Protein AF-A0A8X7CV05-F1 (afdb_monomer_lite)

pLDDT: mean 72.3, std 18.76, range [24.33, 94.12]

Secondary structure (DSSP, 8-state):
--EEEEEEEEP--------------------S-HHHHHHHHHHHTTEEEEEEEES-HHHHHHHHHHHHHHS-TTT-EEEE-HHHHHHHHHHHSS-TTGGG-GGGGGT-HHHHHHHHHHHHHHHHHTSTT--HHHHHHHHHHHHT-GGGGGGHHHHHHHHHHH--HHHHHHHHH-TTTTTTT--HHHHHHHHHHHHHH-HHHHHHHHHTT-

Structure (mmCIF, N/CA/C/O backbone):
data_AF-A0A8X7CV05-F1
#
_entry.id   AF-A0A8X7CV05-F1
#
loop_
_atom_site.group_PDB
_atom_site.id
_atom_site.type_symbol
_atom_site.label_atom_id
_atom_site.label_alt_id
_atom_site.label_comp_id
_atom_site.label_asym_id
_atom_site.label_entity_id
_atom_site.label_seq_id
_atom_site.pdbx_PDB_ins_code
_atom_site.Cartn_x
_atom_site.Cartn_y
_atom_site.Cartn_z
_atom_site.occupancy
_atom_site.B_iso_or_equiv
_atom_site.auth_seq_id
_atom_site.auth_comp_id
_atom_site.auth_asym_id
_atom_site.auth_atom_id
_atom_site.pdbx_PDB_model_num
ATOM 1 N N . MET A 1 1 ? -18.941 5.570 -9.627 1.00 37.22 1 MET A N 1
ATOM 2 C CA . MET A 1 1 ? -17.899 5.397 -8.582 1.00 37.22 1 MET A CA 1
ATOM 3 C C . MET A 1 1 ? -18.147 4.066 -7.894 1.00 37.22 1 MET A C 1
ATOM 5 O O . MET A 1 1 ? -19.229 3.912 -7.332 1.00 37.22 1 MET A O 1
ATOM 9 N N . LYS A 1 2 ? -17.224 3.101 -7.993 1.00 35.09 2 LYS A N 1
ATOM 10 C CA . LYS A 1 2 ? -17.368 1.800 -7.325 1.00 35.09 2 LYS A CA 1
ATOM 11 C C . LYS A 1 2 ? -16.703 1.880 -5.953 1.00 35.09 2 LYS A C 1
ATOM 13 O O . LYS A 1 2 ? -15.520 2.172 -5.842 1.00 35.09 2 LYS A O 1
ATOM 18 N N . VAL A 1 3 ? -17.506 1.704 -4.911 1.00 40.78 3 VAL A N 1
ATOM 19 C CA . VAL A 1 3 ? -17.058 1.699 -3.516 1.00 40.78 3 VAL A CA 1
ATOM 20 C C . VAL A 1 3 ? -17.156 0.257 -3.054 1.00 40.78 3 VAL A C 1
ATOM 22 O O . VAL A 1 3 ? -18.263 -0.274 -2.972 1.00 40.78 3 VAL A O 1
ATOM 25 N N . HIS A 1 4 ? -16.019 -0.381 -2.791 1.00 50.81 4 HIS A N 1
ATOM 26 C CA . HIS A 1 4 ? -15.994 -1.730 -2.244 1.00 50.81 4 HIS A CA 1
ATOM 27 C C . HIS A 1 4 ? -15.815 -1.660 -0.727 1.00 50.81 4 HIS A C 1
ATOM 29 O O . HIS A 1 4 ? -14.869 -1.058 -0.214 1.00 50.81 4 HIS A O 1
ATOM 35 N N . VAL A 1 5 ? -16.751 -2.274 -0.002 1.00 52.25 5 VAL A N 1
ATOM 36 C CA . VAL A 1 5 ? -16.622 -2.491 1.441 1.00 52.25 5 VAL A CA 1
ATOM 37 C C . VAL A 1 5 ? -15.768 -3.730 1.642 1.00 52.25 5 VAL A C 1
ATOM 39 O O . VAL A 1 5 ? -16.187 -4.830 1.289 1.00 52.25 5 VAL A O 1
ATOM 42 N N . SER A 1 6 ? -14.570 -3.548 2.195 1.00 52.56 6 SER A N 1
ATOM 43 C CA . SER A 1 6 ? -13.617 -4.645 2.377 1.00 52.56 6 SER A CA 1
ATOM 44 C C . SER A 1 6 ? -13.725 -5.332 3.737 1.00 52.56 6 SER A C 1
ATOM 46 O O . SER A 1 6 ? -13.354 -6.498 3.844 1.00 52.56 6 SER A O 1
ATOM 48 N N . HIS A 1 7 ? -14.257 -4.664 4.769 1.00 52.16 7 HIS A N 1
ATOM 49 C CA . HIS A 1 7 ? -14.493 -5.255 6.092 1.00 52.16 7 HIS A CA 1
ATOM 50 C C . HIS A 1 7 ? -15.721 -4.649 6.789 1.00 52.16 7 HIS A C 1
ATOM 52 O O . HIS A 1 7 ? -15.812 -3.428 6.963 1.00 52.16 7 HIS A O 1
ATOM 58 N N . CYS A 1 8 ? -16.628 -5.518 7.257 1.00 49.47 8 CYS A N 1
ATOM 59 C CA . CYS A 1 8 ? -17.751 -5.151 8.121 1.00 49.47 8 CYS A CA 1
ATOM 60 C C . CYS A 1 8 ? -17.733 -5.966 9.421 1.00 49.47 8 CYS A C 1
ATOM 62 O O . CYS A 1 8 ? -17.558 -7.185 9.393 1.00 49.47 8 CYS A O 1
ATOM 64 N N . ALA A 1 9 ? -17.927 -5.303 10.562 1.00 54.78 9 ALA A N 1
ATOM 65 C CA . ALA A 1 9 ? -18.076 -5.960 11.862 1.00 54.78 9 ALA A CA 1
ATOM 66 C C . ALA A 1 9 ? -19.564 -6.056 12.229 1.00 54.78 9 ALA A C 1
ATOM 68 O O . ALA A 1 9 ? -20.277 -5.060 12.132 1.00 54.78 9 ALA A O 1
ATOM 69 N N . LYS A 1 10 ? -20.045 -7.231 12.661 1.00 53.69 10 LYS A N 1
ATOM 70 C CA . LYS A 1 10 ? -21.427 -7.380 13.156 1.00 53.69 10 LYS A CA 1
ATOM 71 C C . LYS A 1 10 ? -21.624 -6.556 14.429 1.00 53.69 10 LYS A C 1
ATOM 73 O O . LYS A 1 10 ? -20.758 -6.578 15.307 1.00 53.69 10 LYS A O 1
ATOM 78 N N . LYS A 1 11 ? -22.755 -5.857 14.548 1.00 47.88 11 LYS A N 1
ATOM 79 C CA . LYS A 1 11 ? -23.112 -5.148 15.784 1.00 47.88 11 LYS A CA 1
ATOM 80 C C . LYS A 1 11 ? -23.412 -6.164 16.892 1.00 47.88 11 LYS A C 1
ATOM 82 O O . LYS A 1 11 ? -24.062 -7.181 16.668 1.00 47.88 11 LYS A O 1
ATOM 87 N N . SER A 1 12 ? -22.898 -5.922 18.097 1.00 39.34 12 SER A N 1
ATOM 88 C CA . SER A 1 12 ? -23.117 -6.795 19.251 1.00 39.34 12 SER A CA 1
ATOM 89 C C . SER A 1 12 ? -24.336 -6.343 20.061 1.00 39.34 12 SER A C 1
ATOM 91 O O . SER A 1 12 ? -24.184 -5.489 20.930 1.00 39.34 12 SER A O 1
ATOM 93 N N . SER A 1 13 ? -25.512 -6.940 19.836 1.00 39.00 13 SER A N 1
ATOM 94 C CA . SER A 1 13 ? -26.503 -7.194 20.903 1.00 39.00 13 SER A CA 1
ATOM 95 C C . SER A 1 13 ? -27.691 -8.052 20.440 1.00 39.00 13 SER A C 1
ATOM 97 O O . SER A 1 13 ? -28.272 -7.809 19.393 1.00 39.00 13 SER A O 1
ATOM 99 N N . SER A 1 14 ? -28.006 -9.029 21.297 1.00 39.53 14 SER A N 1
ATOM 100 C CA . SER A 1 14 ? -29.215 -9.852 21.505 1.00 39.53 14 SER A CA 1
ATOM 101 C C . SER A 1 14 ? -30.519 -9.603 20.715 1.00 39.53 14 SER A C 1
ATOM 103 O O . SER A 1 14 ? -31.010 -8.480 20.709 1.00 39.53 14 SER A O 1
ATOM 105 N N . GLN A 1 15 ? -31.155 -10.736 20.333 1.00 31.58 15 GLN A N 1
ATOM 106 C CA . GLN A 1 15 ? -32.571 -10.963 19.925 1.00 31.58 15 GLN A CA 1
ATOM 107 C C . GLN A 1 15 ? -32.982 -10.310 18.584 1.00 31.58 15 GLN A C 1
ATOM 109 O O . GLN A 1 15 ? -32.701 -9.147 18.369 1.00 31.58 15 GLN A O 1
ATOM 114 N N . CYS A 1 16 ? -33.653 -10.937 17.608 1.00 24.33 16 CYS A N 1
ATOM 115 C CA . CYS A 1 16 ? -34.474 -12.147 17.504 1.00 24.33 16 CYS A CA 1
ATOM 116 C C . CYS A 1 16 ? -34.585 -12.585 16.018 1.00 24.33 16 CYS A C 1
ATOM 118 O O . CYS A 1 16 ? -34.493 -11.748 15.129 1.00 24.33 16 CYS A O 1
ATOM 120 N N . ALA A 1 17 ? -34.892 -13.876 15.826 1.00 26.64 17 ALA A N 1
ATOM 121 C CA . ALA A 1 17 ? -35.683 -14.496 14.747 1.00 26.64 17 ALA A CA 1
ATOM 122 C C . ALA A 1 17 ? -35.203 -14.498 13.268 1.00 26.64 17 ALA A C 1
ATOM 124 O O . ALA A 1 17 ? -35.270 -13.506 12.555 1.00 26.64 17 ALA A O 1
ATOM 125 N N . GLU A 1 18 ? -34.805 -15.712 12.859 1.0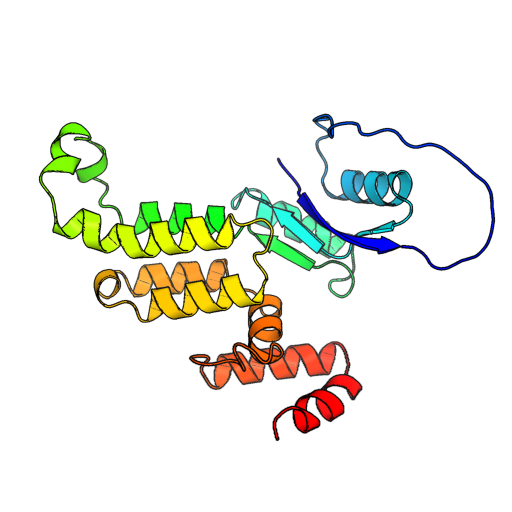0 28.12 18 GLU A N 1
ATOM 126 C CA . GLU A 1 18 ? -35.234 -16.511 11.687 1.00 28.12 18 GLU A CA 1
ATOM 127 C C . GLU A 1 18 ? -35.225 -15.970 10.233 1.00 28.12 18 GLU A C 1
ATOM 129 O O . GLU A 1 18 ? -35.915 -15.030 9.863 1.00 28.12 18 GLU A O 1
ATOM 134 N N . GLU A 1 19 ? -34.502 -16.758 9.416 1.00 29.09 19 GLU A N 1
ATOM 135 C CA . GLU A 1 19 ? -34.753 -17.189 8.024 1.00 29.09 19 GLU A CA 1
ATOM 136 C C . GLU A 1 19 ? -34.816 -16.162 6.872 1.00 29.09 19 GLU A C 1
ATOM 138 O O . GLU A 1 19 ? -35.834 -15.531 6.609 1.00 29.09 19 GLU A O 1
ATOM 143 N N . ASN A 1 20 ? -33.790 -16.168 6.006 1.00 25.17 20 ASN A N 1
ATOM 144 C CA . ASN A 1 20 ? -33.842 -16.966 4.768 1.00 25.17 20 ASN A CA 1
ATOM 145 C C . ASN A 1 20 ? -32.523 -16.933 3.976 1.00 25.17 20 ASN A C 1
ATOM 147 O O . ASN A 1 20 ? -31.877 -15.899 3.819 1.00 25.17 20 ASN A O 1
ATOM 151 N N . GLN A 1 21 ? -32.148 -18.099 3.449 1.00 40.28 21 GLN A N 1
ATOM 152 C CA . GLN A 1 21 ? -31.123 -18.256 2.422 1.00 40.28 21 GLN A CA 1
ATOM 153 C C . GLN A 1 21 ? -31.642 -17.671 1.100 1.00 40.28 21 GLN A C 1
ATOM 155 O O . GLN A 1 21 ? -32.642 -18.148 0.575 1.00 40.28 21 GLN A O 1
ATOM 160 N N . SER A 1 22 ? -30.937 -16.697 0.523 1.00 27.09 22 SER A N 1
ATOM 161 C CA . SER A 1 22 ? -30.922 -16.509 -0.930 1.00 27.09 22 SER A CA 1
ATOM 162 C C . SER A 1 22 ? -29.587 -15.916 -1.354 1.00 27.09 22 SER A C 1
ATOM 164 O O . SER A 1 22 ? -29.207 -14.809 -0.977 1.00 27.09 22 SER A O 1
ATOM 166 N N . SER A 1 23 ? -28.858 -16.722 -2.112 1.00 35.88 23 SER A N 1
ATOM 167 C CA . SER A 1 23 ? -27.817 -16.307 -3.035 1.00 35.88 23 SER A CA 1
ATOM 168 C C . SER A 1 23 ? -28.388 -15.284 -4.014 1.00 35.88 23 SER A C 1
ATOM 170 O O . SER A 1 23 ? -29.187 -15.668 -4.858 1.00 35.88 23 SER A O 1
ATOM 172 N N . ASP A 1 24 ? -27.969 -14.024 -3.939 1.00 26.34 24 ASP A N 1
ATOM 173 C CA . ASP A 1 24 ? -28.223 -13.075 -5.022 1.00 26.34 24 ASP A CA 1
ATOM 174 C C . ASP A 1 24 ? -27.081 -12.069 -5.170 1.00 26.34 24 ASP A C 1
ATOM 176 O O . ASP A 1 24 ? -26.626 -11.423 -4.224 1.00 26.34 24 ASP A O 1
ATOM 180 N N . SER A 1 25 ? -26.602 -11.991 -6.408 1.00 30.88 25 SER A N 1
ATOM 181 C CA . SER A 1 25 ? -25.600 -11.064 -6.917 1.00 30.88 25 SER A CA 1
ATOM 182 C C . SER A 1 25 ? -25.964 -9.611 -6.608 1.00 30.88 25 SER A C 1
ATOM 184 O O . SER A 1 25 ? -27.078 -9.169 -6.887 1.00 30.88 25 SER A O 1
ATOM 186 N N . MET A 1 26 ? -25.000 -8.862 -6.066 1.00 34.16 26 MET A N 1
ATOM 187 C CA . MET A 1 26 ? -25.124 -7.435 -5.760 1.00 34.16 26 MET A CA 1
ATOM 188 C C . MET A 1 26 ? -25.442 -6.622 -7.023 1.00 34.16 26 MET A C 1
ATOM 190 O O . MET A 1 26 ? -24.624 -6.532 -7.935 1.00 34.16 26 MET A O 1
ATOM 194 N N . VAL A 1 27 ? -26.636 -6.027 -7.047 1.00 32.16 27 VAL A N 1
ATOM 195 C CA . VAL A 1 27 ? -27.112 -5.108 -8.087 1.00 32.16 27 VAL A CA 1
ATOM 196 C C . VAL A 1 27 ? -26.444 -3.738 -7.929 1.00 32.16 27 VAL A C 1
ATOM 198 O O . VAL A 1 27 ? -26.416 -3.169 -6.835 1.00 32.16 27 VAL A O 1
ATOM 201 N N . ASP A 1 28 ? -25.921 -3.230 -9.046 1.00 31.75 28 ASP A N 1
ATOM 202 C CA . ASP A 1 28 ? -25.390 -1.880 -9.231 1.00 31.75 28 ASP A CA 1
ATOM 203 C C . ASP A 1 28 ? -26.518 -0.833 -9.110 1.00 31.75 28 ASP A C 1
ATOM 205 O O . ASP A 1 28 ? -27.290 -0.640 -10.047 1.00 31.75 28 ASP A O 1
ATOM 209 N N . GLU A 1 29 ? -26.602 -0.120 -7.980 1.00 33.72 29 GLU A N 1
ATOM 210 C CA . GLU A 1 29 ? -27.422 1.098 -7.860 1.00 33.72 29 GLU A CA 1
ATOM 211 C C . GLU A 1 29 ? -26.558 2.363 -7.676 1.00 33.72 29 GLU A C 1
ATOM 213 O O . GLU A 1 29 ? -25.707 2.511 -6.780 1.00 33.72 29 GLU A O 1
ATOM 218 N N . GLU A 1 30 ? -26.774 3.303 -8.595 1.00 34.19 30 GLU A N 1
ATOM 219 C CA . GLU A 1 30 ? -26.040 4.551 -8.749 1.00 34.19 30 GLU A CA 1
ATOM 220 C C . GLU A 1 30 ? -26.724 5.666 -7.936 1.00 34.19 30 GLU A C 1
ATOM 222 O O . GLU A 1 30 ? -27.684 6.289 -8.374 1.00 34.19 30 GLU A O 1
ATOM 227 N N . VAL A 1 31 ? -26.230 5.904 -6.716 1.00 39.25 31 VAL A N 1
ATOM 228 C CA . VAL A 1 31 ? -26.591 7.063 -5.877 1.00 39.25 31 VAL A CA 1
ATOM 229 C C . VAL A 1 31 ? -25.327 7.873 -5.569 1.00 39.25 31 VAL A C 1
ATOM 231 O O . VAL A 1 31 ? -24.290 7.312 -5.201 1.00 39.25 31 VAL A O 1
ATOM 234 N N . ASP A 1 32 ? -25.420 9.188 -5.761 1.00 48.50 32 ASP A N 1
ATOM 235 C CA . ASP A 1 32 ? -24.323 10.135 -6.030 1.00 48.50 32 ASP A CA 1
ATOM 236 C C . ASP A 1 32 ? -23.575 10.665 -4.781 1.00 48.50 32 ASP A C 1
ATOM 238 O O . ASP A 1 32 ? -22.855 11.656 -4.861 1.00 48.50 32 ASP A O 1
ATOM 242 N N . GLN A 1 33 ? -23.717 10.037 -3.600 1.00 55.75 33 GLN A N 1
ATOM 243 C CA . GLN A 1 33 ? -23.029 10.497 -2.378 1.00 55.75 33 GLN A CA 1
ATOM 244 C C . GLN A 1 33 ? -22.430 9.356 -1.521 1.00 55.75 33 GLN A C 1
ATOM 246 O O . GLN A 1 33 ? -23.176 8.544 -0.961 1.00 55.75 33 GLN A O 1
ATOM 251 N N . PRO A 1 34 ? -21.088 9.301 -1.351 1.00 59.75 34 PRO A N 1
ATOM 252 C CA . PRO A 1 34 ? -20.397 8.260 -0.580 1.00 59.75 34 PRO A CA 1
ATOM 253 C C . PRO A 1 34 ? -20.860 8.109 0.884 1.00 59.75 34 PRO A C 1
ATOM 255 O O . PRO A 1 34 ? -21.097 6.976 1.307 1.00 59.75 34 PRO A O 1
ATOM 258 N N . PRO A 1 35 ? -21.058 9.187 1.671 1.00 59.50 35 PRO A N 1
ATOM 259 C CA . PRO A 1 35 ? -21.456 9.051 3.069 1.00 59.50 35 PRO A CA 1
ATOM 260 C C . PRO A 1 35 ? -22.898 8.571 3.281 1.00 59.50 35 PRO A C 1
ATOM 262 O O . PRO A 1 35 ? -23.228 8.153 4.390 1.00 59.50 35 PRO A O 1
ATOM 265 N N . VAL A 1 36 ? -23.761 8.675 2.266 1.00 57.59 36 VAL A N 1
ATOM 266 C CA . VAL A 1 36 ? -25.134 8.143 2.296 1.00 57.59 36 VAL A CA 1
ATOM 267 C C . VAL A 1 36 ? -25.106 6.636 2.028 1.00 57.59 36 VAL A C 1
ATOM 269 O O . VAL A 1 36 ? -25.758 5.873 2.733 1.00 57.59 36 VAL A O 1
ATOM 272 N N . LYS A 1 37 ? -24.254 6.183 1.098 1.00 69.38 37 LYS A N 1
ATOM 273 C CA . LYS A 1 37 ? -24.079 4.755 0.786 1.00 69.38 37 LYS A CA 1
ATOM 274 C C . LYS A 1 37 ? -23.594 3.923 1.973 1.00 69.38 37 LYS A C 1
ATOM 276 O O . LYS A 1 37 ? -24.041 2.793 2.124 1.00 69.38 37 LYS A O 1
ATOM 281 N N . ILE A 1 38 ? -22.716 4.461 2.821 1.00 74.75 38 ILE A N 1
ATOM 282 C CA . ILE A 1 38 ? -22.209 3.724 3.993 1.00 74.75 38 ILE A CA 1
ATOM 283 C C . ILE A 1 38 ? -23.342 3.417 4.973 1.00 74.75 38 ILE A C 1
ATOM 285 O O . ILE A 1 38 ? -23.498 2.268 5.363 1.00 74.75 38 ILE A O 1
ATOM 289 N N . GLN A 1 39 ? -24.165 4.415 5.310 1.00 74.69 39 GLN A N 1
ATOM 290 C CA . GLN A 1 39 ? -25.285 4.241 6.241 1.00 74.69 39 GLN A CA 1
ATOM 291 C C . GLN A 1 39 ? -26.288 3.209 5.715 1.00 74.69 39 GLN A C 1
ATOM 293 O O . GLN A 1 39 ? -26.658 2.290 6.439 1.00 74.69 39 GLN A O 1
ATOM 298 N N . CYS A 1 40 ? -26.629 3.278 4.424 1.00 76.31 40 CYS A N 1
ATOM 299 C CA . CYS A 1 40 ? -27.499 2.283 3.797 1.00 76.31 40 CYS A CA 1
ATOM 300 C C . CYS A 1 40 ? -26.915 0.860 3.850 1.00 76.31 40 CYS A C 1
ATOM 302 O O . CYS A 1 40 ? -27.666 -0.100 3.991 1.00 76.31 40 CYS A O 1
ATOM 304 N N . LEU A 1 41 ? -25.592 0.697 3.733 1.00 77.69 41 LEU A N 1
ATOM 305 C CA . LEU A 1 41 ? -24.935 -0.611 3.832 1.00 77.69 41 LEU A CA 1
ATOM 306 C C . LEU A 1 41 ? -24.911 -1.130 5.273 1.00 77.69 41 LEU A C 1
ATOM 308 O O . LEU A 1 41 ? -25.168 -2.310 5.496 1.00 77.69 41 LEU A O 1
ATOM 312 N N . GLU A 1 42 ? -24.639 -0.257 6.241 1.00 83.69 42 GLU A N 1
ATOM 313 C CA . GLU A 1 42 ? -24.670 -0.598 7.665 1.00 83.69 42 GLU A CA 1
ATOM 314 C C . GLU A 1 42 ? -26.066 -1.028 8.123 1.00 83.69 42 GLU A C 1
ATOM 316 O O . GLU A 1 42 ? -26.187 -1.977 8.895 1.00 83.69 42 GLU A O 1
ATOM 321 N N . GLU A 1 43 ? -27.114 -0.363 7.632 1.00 83.88 43 GLU A N 1
ATOM 322 C CA . GLU A 1 43 ? -28.512 -0.731 7.878 1.00 83.88 43 GLU A CA 1
ATOM 323 C C . GLU A 1 43 ? -28.885 -2.032 7.164 1.00 83.88 43 GLU A C 1
ATOM 325 O O . GLU A 1 43 ? -29.424 -2.944 7.785 1.00 83.88 43 GLU A O 1
ATOM 330 N N . LYS A 1 44 ? -28.554 -2.152 5.871 1.00 85.88 44 LYS A N 1
ATOM 331 C CA . LYS A 1 44 ? -28.904 -3.323 5.053 1.00 85.88 44 LYS A CA 1
ATOM 332 C C . LYS A 1 44 ? -28.285 -4.618 5.573 1.00 85.88 44 LYS A C 1
ATOM 334 O O . LYS A 1 44 ? -28.915 -5.667 5.480 1.00 85.88 44 LYS A O 1
ATOM 339 N N . TYR A 1 45 ? -27.051 -4.560 6.066 1.00 84.06 45 TYR A N 1
ATOM 340 C CA . TYR A 1 45 ? -26.301 -5.743 6.497 1.00 84.06 45 TYR A CA 1
ATOM 341 C C . TYR A 1 45 ? -26.146 -5.854 8.017 1.00 84.06 45 TYR A C 1
ATOM 343 O O . TYR A 1 45 ? -25.402 -6.720 8.477 1.00 84.06 45 TYR A O 1
ATOM 351 N N . ASP A 1 46 ? -26.820 -4.987 8.781 1.00 85.69 46 ASP A N 1
ATOM 352 C CA . ASP A 1 46 ? -26.702 -4.869 10.241 1.00 85.69 46 ASP A CA 1
ATOM 353 C C . ASP A 1 46 ? -25.245 -4.959 10.731 1.00 85.69 46 ASP A C 1
ATOM 355 O O . ASP A 1 46 ? -24.835 -5.783 11.559 1.00 85.69 46 ASP A O 1
ATOM 359 N N . CYS A 1 47 ? -24.403 -4.125 10.134 1.00 81.69 47 CYS A N 1
ATOM 360 C CA . CYS A 1 47 ? -22.974 -4.160 10.375 1.00 81.69 47 CYS A CA 1
ATOM 361 C C . CYS A 1 47 ? -22.403 -2.752 10.495 1.00 81.69 47 CYS A C 1
ATOM 363 O O . CYS A 1 47 ? -23.082 -1.758 10.248 1.00 81.69 47 CYS A O 1
ATOM 365 N N . GLN A 1 48 ? -21.165 -2.664 10.964 1.00 81.31 48 GLN A N 1
ATOM 366 C CA . GLN A 1 48 ? -20.402 -1.428 11.000 1.00 81.31 48 GLN A CA 1
ATOM 367 C C . GLN A 1 48 ? -19.286 -1.504 9.966 1.00 81.31 48 GLN A C 1
ATOM 369 O O . GLN A 1 48 ? -18.426 -2.392 10.042 1.00 81.31 48 GLN A O 1
ATOM 374 N N . VAL A 1 49 ? -19.279 -0.561 9.028 1.00 80.88 49 VAL A N 1
ATOM 375 C CA . VAL A 1 49 ? -18.242 -0.476 7.999 1.00 80.88 49 VAL A CA 1
ATOM 376 C C . VAL A 1 49 ? -16.962 0.041 8.648 1.00 80.88 49 VAL A C 1
ATOM 378 O O . VAL A 1 49 ? -16.953 1.089 9.292 1.00 80.88 49 VAL A O 1
ATOM 381 N N . LYS A 1 50 ? -15.869 -0.712 8.501 1.00 81.88 50 LYS A N 1
ATOM 382 C CA . LYS A 1 50 ? -14.560 -0.361 9.082 1.00 81.88 50 LYS A CA 1
ATOM 383 C C . LYS A 1 50 ? -13.567 0.143 8.053 1.00 81.88 50 LYS A C 1
ATOM 385 O O . LYS A 1 50 ? -12.666 0.907 8.400 1.00 81.88 50 LYS A O 1
ATOM 390 N N . SER A 1 51 ? -13.732 -0.261 6.800 1.00 79.00 51 SER A N 1
ATOM 391 C CA . SER A 1 51 ? -12.841 0.155 5.731 1.00 79.00 51 SER A CA 1
ATOM 392 C C . SER A 1 51 ? -13.524 0.233 4.375 1.00 79.00 51 SER A C 1
ATOM 394 O O . SER A 1 51 ? -14.477 -0.495 4.088 1.00 79.00 51 SER A O 1
ATOM 396 N N . ILE A 1 52 ? -12.996 1.122 3.538 1.00 80.75 52 ILE A N 1
ATOM 397 C CA . ILE A 1 52 ? -13.453 1.373 2.177 1.00 80.75 52 ILE A CA 1
ATOM 398 C C . ILE A 1 52 ? -12.261 1.368 1.232 1.00 80.75 52 ILE A C 1
ATOM 400 O O . ILE A 1 52 ? -11.296 2.110 1.428 1.00 80.75 52 ILE A O 1
ATOM 404 N N . GLU A 1 53 ? -12.397 0.584 0.170 1.00 80.44 53 GLU A N 1
ATOM 405 C CA . GLU A 1 53 ? -11.502 0.579 -0.977 1.00 80.44 53 GLU A CA 1
ATOM 406 C C . GLU A 1 53 ? -12.179 1.252 -2.171 1.00 80.44 53 GLU A C 1
ATOM 408 O O . GLU A 1 53 ? -13.344 0.978 -2.479 1.00 80.44 53 GLU A O 1
ATOM 413 N N . SER A 1 54 ? -11.458 2.136 -2.860 1.00 77.38 54 SER A N 1
ATOM 414 C CA . SER A 1 54 ? -11.974 2.793 -4.063 1.00 77.38 54 SER A CA 1
ATOM 415 C C . SER A 1 54 ? -10.933 2.888 -5.177 1.00 77.38 54 SER A C 1
ATOM 417 O O . SER A 1 54 ? -9.721 2.961 -4.956 1.00 77.38 54 SER A O 1
ATOM 419 N N . ASP A 1 55 ? -11.436 2.824 -6.407 1.00 70.38 55 ASP A N 1
ATOM 420 C CA . ASP A 1 55 ? -10.695 2.645 -7.654 1.00 70.38 55 ASP A CA 1
ATOM 421 C C . ASP A 1 55 ? -10.440 3.955 -8.423 1.00 70.38 55 ASP A C 1
ATOM 423 O O . ASP A 1 55 ? -9.860 3.925 -9.508 1.00 70.38 55 ASP A O 1
ATOM 427 N N . TYR A 1 56 ? -10.848 5.117 -7.893 1.00 63.75 56 TYR A N 1
ATOM 428 C CA . TYR A 1 56 ? -10.859 6.375 -8.652 1.00 63.75 56 TYR A CA 1
ATOM 429 C C . TYR A 1 56 ? -10.074 7.515 -7.985 1.00 63.75 56 TYR A C 1
ATOM 431 O O . TYR A 1 56 ? -10.633 8.396 -7.331 1.00 63.75 56 TYR A O 1
ATOM 439 N N . ALA A 1 57 ? -8.759 7.552 -8.217 1.00 56.91 57 ALA A N 1
ATOM 440 C CA . ALA A 1 57 ? -7.817 8.460 -7.547 1.00 56.91 57 ALA A CA 1
ATOM 441 C C . ALA A 1 57 ? -8.185 9.966 -7.576 1.00 56.91 57 ALA A C 1
ATOM 443 O O . ALA A 1 57 ? -7.862 10.678 -6.634 1.00 56.91 57 ALA A O 1
ATOM 444 N N . LYS A 1 58 ? -8.878 10.472 -8.613 1.00 57.62 58 LYS A N 1
ATOM 445 C CA . LYS A 1 58 ? -9.223 11.910 -8.724 1.00 57.62 58 LYS A CA 1
ATOM 446 C C . LYS A 1 58 ? -10.410 12.356 -7.861 1.00 57.62 58 LYS A C 1
ATOM 448 O O . LYS A 1 58 ? -10.385 13.467 -7.352 1.00 57.62 58 LYS A O 1
ATOM 453 N N . ASN A 1 59 ? -11.442 11.525 -7.700 1.00 61.84 59 ASN A N 1
ATOM 454 C CA . ASN A 1 59 ? -12.551 11.824 -6.773 1.00 61.84 59 ASN A CA 1
ATOM 455 C C . ASN A 1 59 ? -12.284 11.232 -5.387 1.00 61.84 59 ASN A C 1
ATOM 457 O O . ASN A 1 59 ? -13.004 11.569 -4.456 1.00 61.84 59 ASN A O 1
ATOM 461 N N . MET A 1 60 ? -11.261 10.384 -5.242 1.00 64.19 60 MET A N 1
ATOM 462 C CA . MET A 1 60 ? -10.843 9.830 -3.959 1.00 64.19 60 MET A CA 1
ATOM 463 C C . MET A 1 60 ? -10.446 10.908 -2.966 1.00 64.19 60 MET A C 1
ATOM 465 O O . MET A 1 60 ? -10.926 10.845 -1.852 1.00 64.19 60 MET A O 1
ATOM 469 N N . GLU A 1 61 ? -9.673 11.927 -3.352 1.00 66.56 61 GLU A N 1
ATOM 470 C CA . GLU A 1 61 ? -9.314 13.015 -2.424 1.00 66.56 61 GLU A CA 1
ATOM 471 C C . GLU A 1 61 ? -10.553 13.762 -1.910 1.00 66.56 61 GLU A C 1
ATOM 473 O O . GLU A 1 61 ? -10.695 14.000 -0.712 1.00 66.56 61 GLU A O 1
ATOM 478 N N . LYS A 1 62 ? -11.502 14.067 -2.805 1.00 71.56 62 LYS A N 1
ATOM 479 C CA . LYS A 1 62 ? -12.772 14.704 -2.431 1.00 71.56 62 LYS A CA 1
ATOM 480 C C . LYS A 1 62 ? -13.603 13.798 -1.518 1.00 71.56 62 LYS A C 1
ATOM 482 O O . LYS A 1 62 ? -14.091 14.245 -0.487 1.00 71.56 62 LYS A O 1
ATOM 487 N N . MET A 1 63 ? -13.725 12.523 -1.881 1.00 71.94 63 MET A N 1
ATOM 488 C CA . MET A 1 63 ? -14.426 11.514 -1.091 1.00 71.94 63 MET A CA 1
ATOM 489 C C . MET A 1 63 ? -13.770 11.324 0.281 1.00 71.94 63 MET A C 1
ATOM 491 O O . MET A 1 63 ? -14.477 11.230 1.274 1.00 71.94 63 MET A O 1
ATOM 495 N N . TRP A 1 64 ? -12.441 11.282 0.356 1.00 73.69 64 TRP A N 1
ATOM 496 C CA . TRP A 1 64 ? -11.694 11.150 1.603 1.00 73.69 64 TRP A CA 1
ATOM 497 C C . TRP A 1 64 ? -11.959 12.343 2.507 1.00 73.69 64 TRP A C 1
ATOM 499 O O . TRP A 1 64 ? -12.345 12.131 3.646 1.00 73.69 64 TRP A O 1
ATOM 509 N N . HIS A 1 65 ? -11.894 13.573 1.995 1.00 73.50 65 HIS A N 1
ATOM 510 C CA . HIS A 1 65 ? -12.238 14.754 2.786 1.00 73.50 65 HIS A CA 1
ATOM 511 C C . HIS A 1 65 ? -13.690 14.758 3.279 1.00 73.50 65 HIS A C 1
ATOM 513 O O . HIS A 1 65 ? -13.948 15.135 4.419 1.00 73.50 65 HIS A O 1
ATOM 519 N N . GLU A 1 66 ? -14.647 14.329 2.454 1.00 74.56 66 GLU A N 1
ATOM 520 C CA . GLU A 1 66 ? -16.050 14.204 2.871 1.00 74.56 66 GLU A CA 1
ATOM 521 C C . GLU A 1 66 ? -16.236 13.125 3.951 1.00 74.56 66 GLU A C 1
ATOM 523 O O . GLU A 1 66 ? -17.016 13.306 4.889 1.00 74.56 66 GLU A O 1
ATOM 528 N N . LEU A 1 67 ? -15.509 12.010 3.846 1.00 73.56 67 LEU A N 1
ATOM 529 C CA . LEU A 1 67 ? -15.547 10.923 4.821 1.00 73.56 67 LEU A CA 1
ATOM 530 C C . LEU A 1 67 ? -14.835 11.293 6.125 1.00 73.56 67 LEU A C 1
ATOM 532 O O . LEU A 1 67 ? -15.387 11.025 7.183 1.00 73.56 67 LEU A O 1
ATOM 536 N N . GLU A 1 68 ? -13.686 11.965 6.070 1.00 70.88 68 GLU A N 1
ATOM 537 C CA . GLU A 1 68 ? -12.964 12.490 7.238 1.00 70.88 68 GLU A CA 1
ATOM 538 C C . GLU A 1 68 ? -13.778 13.538 8.006 1.00 70.88 68 GLU A C 1
ATOM 540 O O . GLU A 1 68 ? -13.678 13.630 9.227 1.00 70.88 68 GLU A O 1
ATOM 545 N N . GLN A 1 69 ? -14.590 14.343 7.311 1.00 71.56 69 GLN A N 1
ATOM 546 C CA . GLN A 1 69 ? -15.473 15.314 7.963 1.00 71.56 69 GLN A CA 1
ATOM 547 C C . GLN A 1 69 ? -16.669 14.653 8.651 1.00 71.56 69 GLN A C 1
ATOM 549 O O . GLN A 1 69 ? -17.129 15.145 9.681 1.00 71.56 69 GLN A O 1
ATOM 554 N N . LYS A 1 70 ? -17.208 13.571 8.076 1.00 69.06 70 LYS A N 1
ATOM 555 C CA . LYS A 1 70 ? -18.414 12.909 8.597 1.00 69.06 70 LYS A CA 1
ATOM 556 C C . LYS A 1 70 ? -18.102 11.832 9.637 1.00 69.06 70 LYS A C 1
ATOM 558 O O . LYS A 1 70 ? -18.906 11.610 10.538 1.00 69.06 70 LYS A O 1
ATOM 563 N N . PHE A 1 71 ? -16.965 11.162 9.504 1.00 67.00 71 PHE A N 1
ATOM 564 C CA . PHE A 1 71 ? -16.499 10.124 10.408 1.00 67.00 71 PHE A CA 1
ATOM 565 C C . PHE A 1 71 ? -15.202 10.606 11.045 1.00 67.00 71 PHE A C 1
ATOM 567 O O . PHE A 1 71 ? -14.254 10.927 10.334 1.00 67.00 71 PHE A O 1
ATOM 574 N N . GLU A 1 72 ? -15.133 10.630 12.378 1.00 63.94 72 GLU A N 1
ATOM 575 C CA . GLU A 1 72 ? -13.851 10.841 13.050 1.00 63.94 72 GLU A CA 1
ATOM 576 C C . GLU A 1 72 ? -12.836 9.831 12.486 1.00 63.94 72 GLU A C 1
ATOM 578 O O . GLU A 1 72 ? -13.144 8.642 12.323 1.00 63.94 72 GLU A O 1
ATOM 583 N N . THR A 1 73 ? -11.633 10.310 12.154 1.00 54.34 73 THR A N 1
ATOM 584 C CA . THR A 1 73 ? -10.565 9.565 11.451 1.00 54.34 73 THR A CA 1
ATOM 585 C C . THR A 1 73 ? -10.171 8.243 12.118 1.00 54.34 73 THR A C 1
ATOM 587 O O . THR A 1 73 ? -9.516 7.404 11.504 1.00 54.34 73 THR A O 1
ATOM 590 N N . SER A 1 74 ? -10.587 8.026 13.366 1.00 57.44 74 SER A N 1
ATOM 591 C CA . SER A 1 74 ? -10.383 6.802 14.138 1.00 57.44 74 SER A CA 1
ATOM 592 C C . SER A 1 74 ? -11.343 5.656 13.780 1.00 57.44 74 SER A C 1
ATOM 594 O O . SER A 1 74 ? -11.079 4.515 14.162 1.00 57.44 74 SER A O 1
ATOM 596 N N . THR A 1 75 ? -12.443 5.920 13.065 1.00 67.94 75 THR A N 1
ATOM 597 C CA . THR A 1 75 ? -13.537 4.941 12.898 1.00 67.94 75 THR A CA 1
ATOM 598 C C . THR A 1 75 ? -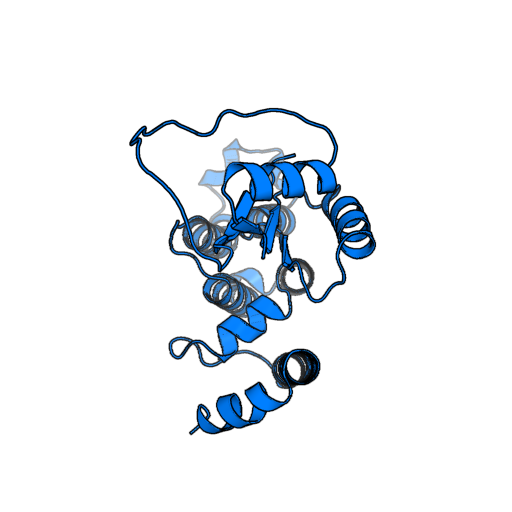13.609 4.268 11.531 1.00 67.94 75 THR A C 1
ATOM 600 O O . THR A 1 75 ? -14.109 3.143 11.454 1.00 67.94 75 THR A O 1
ATOM 603 N N . LEU A 1 76 ? -13.117 4.920 10.475 1.00 76.94 76 LEU A N 1
ATOM 604 C CA . LEU A 1 76 ? -13.254 4.457 9.094 1.00 76.94 76 LEU A CA 1
ATOM 605 C C . LEU A 1 76 ? -11.929 4.593 8.335 1.00 76.94 76 LEU A C 1
ATOM 607 O O . LEU A 1 76 ? -11.409 5.693 8.173 1.00 76.94 76 LEU A O 1
ATOM 611 N N . ILE A 1 77 ? -11.399 3.474 7.839 1.00 78.94 77 ILE A N 1
ATOM 612 C CA . ILE A 1 77 ? -10.159 3.445 7.053 1.00 78.94 77 ILE A CA 1
ATOM 613 C C . ILE A 1 77 ? -10.493 3.546 5.565 1.00 78.94 77 ILE A C 1
ATOM 615 O O . ILE A 1 77 ? -11.109 2.647 4.999 1.00 78.94 77 ILE A O 1
ATOM 619 N N . THR A 1 78 ? -10.035 4.597 4.894 1.00 79.06 78 THR A N 1
ATOM 620 C CA . THR A 1 78 ? -10.211 4.763 3.444 1.00 79.06 78 THR A CA 1
ATOM 621 C C . THR A 1 78 ? -8.890 4.573 2.714 1.00 79.06 78 THR A C 1
ATOM 623 O O . THR A 1 78 ? -7.895 5.206 3.061 1.00 79.06 78 THR A O 1
ATOM 626 N N . TYR A 1 79 ? -8.865 3.722 1.690 1.00 81.19 79 TYR A N 1
ATOM 627 C CA . TYR A 1 79 ? -7.659 3.456 0.905 1.00 81.19 79 TYR A CA 1
ATOM 628 C C . TYR A 1 79 ? -7.968 3.222 -0.576 1.00 81.19 79 TYR A C 1
ATOM 630 O O . TYR A 1 79 ? -9.112 3.017 -0.981 1.00 81.19 79 TYR A O 1
ATOM 638 N N . GLY A 1 80 ? -6.929 3.327 -1.406 1.00 81.31 80 GLY A N 1
ATOM 639 C CA . GLY A 1 80 ? -7.046 3.139 -2.849 1.00 81.31 80 GLY A CA 1
ATOM 640 C C . GLY A 1 80 ? -6.743 1.727 -3.289 1.00 81.31 80 GLY A C 1
ATOM 641 O O . GLY A 1 80 ? -5.873 1.073 -2.720 1.00 81.31 80 GLY A O 1
ATOM 642 N N . CYS A 1 81 ? -7.429 1.296 -4.342 1.00 84.56 81 CYS A N 1
ATOM 643 C CA . CYS A 1 81 ? -7.261 -0.043 -4.870 1.00 84.56 81 CYS A CA 1
ATOM 644 C C . CYS A 1 81 ? -5.826 -0.296 -5.347 1.00 84.56 81 CYS A C 1
ATOM 646 O O . CYS A 1 81 ? -5.279 0.453 -6.169 1.00 84.56 81 CYS A O 1
ATOM 648 N N . GLY A 1 82 ? -5.222 -1.381 -4.854 1.00 84.19 82 GLY A N 1
ATOM 649 C CA . GLY A 1 82 ? -3.848 -1.763 -5.187 1.00 84.19 82 GLY A CA 1
ATOM 650 C C . GLY A 1 82 ? -3.654 -1.987 -6.688 1.00 84.19 82 GLY A C 1
ATOM 651 O O . GLY A 1 82 ? -2.683 -1.495 -7.269 1.00 84.19 82 GLY A O 1
ATOM 652 N N . ALA A 1 83 ? -4.622 -2.639 -7.337 1.00 85.75 83 ALA A N 1
ATOM 653 C CA . ALA A 1 83 ? -4.619 -2.870 -8.779 1.00 85.75 83 ALA A CA 1
ATOM 654 C C . ALA A 1 83 ? -4.650 -1.557 -9.580 1.00 85.75 83 ALA A C 1
ATOM 656 O O . ALA A 1 83 ? -3.916 -1.392 -10.559 1.00 85.75 83 ALA A O 1
ATOM 657 N N . HIS A 1 84 ? -5.433 -0.569 -9.133 1.00 85.31 84 HIS A N 1
ATOM 658 C CA . HIS A 1 84 ? -5.484 0.740 -9.783 1.00 85.31 84 HIS A CA 1
ATOM 659 C C . HIS A 1 84 ? -4.133 1.463 -9.720 1.00 85.31 84 HIS A C 1
ATOM 661 O O . HIS A 1 84 ? -3.641 1.961 -10.737 1.00 85.31 84 HIS A O 1
ATOM 667 N N . TRP A 1 85 ? -3.496 1.487 -8.547 1.00 89.00 85 TRP A N 1
ATOM 668 C CA . TRP A 1 85 ? -2.184 2.113 -8.382 1.00 89.00 85 TRP A CA 1
ATOM 669 C C . TRP A 1 85 ? -1.096 1.437 -9.220 1.00 89.00 85 TRP A C 1
ATOM 671 O O . TRP A 1 85 ? -0.254 2.127 -9.801 1.00 89.00 85 TRP A O 1
ATOM 681 N N . LEU A 1 86 ? -1.136 0.109 -9.350 1.00 90.06 86 LEU A N 1
ATOM 682 C CA . LEU A 1 86 ? -0.218 -0.637 -10.212 1.00 90.06 86 LEU A CA 1
ATOM 683 C C . LEU A 1 86 ? -0.463 -0.366 -11.700 1.00 90.06 86 LEU A C 1
ATOM 685 O O . LEU A 1 86 ? 0.496 -0.216 -12.456 1.00 90.06 86 LEU A O 1
ATOM 689 N N . ASN A 1 87 ? -1.718 -0.204 -12.120 1.00 88.75 87 ASN A N 1
ATOM 690 C CA . ASN A 1 87 ? -2.050 0.206 -13.485 1.00 88.75 87 ASN A CA 1
ATOM 691 C C . ASN A 1 87 ? -1.536 1.617 -13.810 1.00 88.75 87 ASN A C 1
ATOM 693 O O . ASN A 1 87 ? -1.038 1.861 -14.912 1.00 88.75 87 ASN A O 1
ATOM 697 N N . LEU A 1 88 ? -1.616 2.553 -12.859 1.00 88.62 88 LEU A N 1
ATOM 698 C CA . LEU A 1 88 ? -1.018 3.883 -13.009 1.00 88.62 88 LEU A CA 1
ATOM 699 C C . LEU A 1 88 ? 0.509 3.812 -13.086 1.00 88.62 88 LEU A C 1
ATOM 701 O O . LEU A 1 88 ? 1.096 4.462 -13.948 1.00 88.62 88 LEU A O 1
ATOM 705 N N . LEU A 1 89 ? 1.145 2.988 -12.250 1.00 90.00 89 LEU A N 1
ATOM 706 C CA . LEU A 1 89 ? 2.585 2.761 -12.331 1.00 90.00 89 LEU A CA 1
ATOM 707 C C . LEU A 1 89 ? 2.981 2.192 -13.697 1.00 90.00 89 LEU A C 1
ATOM 709 O O . LEU A 1 89 ? 3.919 2.694 -14.309 1.00 90.00 89 LEU A O 1
ATOM 713 N N . GLY A 1 90 ? 2.244 1.196 -14.197 1.00 88.06 90 GLY A N 1
ATOM 714 C CA . GLY A 1 90 ? 2.448 0.615 -15.522 1.00 88.06 90 GLY A CA 1
ATOM 715 C C . GLY A 1 90 ? 2.426 1.675 -16.623 1.00 88.06 90 GLY A C 1
ATOM 716 O O . GLY A 1 90 ? 3.298 1.674 -17.489 1.00 88.06 90 GLY A O 1
ATOM 717 N N . LYS A 1 91 ? 1.495 2.634 -16.553 1.00 86.94 91 LYS A N 1
ATOM 718 C CA . LYS A 1 91 ? 1.434 3.776 -17.481 1.00 86.94 91 LYS A CA 1
ATOM 719 C C . LYS A 1 91 ? 2.618 4.730 -17.342 1.00 86.94 91 LYS A C 1
ATOM 721 O O . LYS A 1 91 ? 3.090 5.228 -18.353 1.00 86.94 91 LYS A O 1
ATOM 726 N N . ASP A 1 92 ? 3.104 4.983 -16.133 1.00 87.88 92 ASP A N 1
ATOM 727 C CA . ASP A 1 92 ? 4.197 5.937 -15.922 1.00 87.88 92 ASP A CA 1
ATOM 728 C C . ASP A 1 92 ? 5.573 5.383 -16.314 1.00 87.88 92 ASP A C 1
ATOM 730 O O . ASP A 1 92 ? 6.437 6.127 -16.775 1.00 87.88 92 ASP A O 1
ATOM 734 N N . VAL A 1 93 ? 5.796 4.077 -16.131 1.00 86.19 93 VAL A N 1
ATOM 735 C CA . VAL A 1 93 ? 7.023 3.410 -16.610 1.00 86.19 93 VAL A CA 1
ATOM 736 C C . VAL A 1 93 ? 6.973 3.157 -18.119 1.00 86.19 93 VAL A C 1
ATOM 738 O O . VAL A 1 93 ? 7.972 2.806 -18.742 1.00 86.19 93 VAL A O 1
ATOM 741 N N . THR A 1 94 ? 5.808 3.371 -18.726 1.00 82.19 94 THR A N 1
ATOM 742 C CA . THR A 1 94 ? 5.584 3.289 -20.162 1.00 82.19 94 THR A CA 1
ATOM 743 C C . THR A 1 94 ? 5.881 4.618 -20.845 1.00 82.19 94 THR A C 1
ATOM 745 O O . THR A 1 94 ? 5.259 5.634 -20.554 1.00 82.19 94 THR A O 1
ATOM 748 N N . SER A 1 95 ? 6.782 4.612 -21.827 1.00 68.56 95 SER A N 1
ATOM 749 C CA . SER A 1 95 ? 6.999 5.779 -22.684 1.00 68.56 95 SER A CA 1
ATOM 750 C C . SER A 1 95 ? 5.739 6.136 -23.492 1.00 68.56 95 SER A C 1
ATOM 752 O O . SER A 1 95 ? 5.130 5.285 -24.145 1.00 68.56 95 SER A O 1
ATOM 754 N N . SER A 1 96 ? 5.387 7.424 -23.530 1.00 61.31 96 SER A N 1
ATOM 755 C CA . SER A 1 96 ? 4.264 7.950 -24.318 1.00 61.31 96 SER A CA 1
ATOM 756 C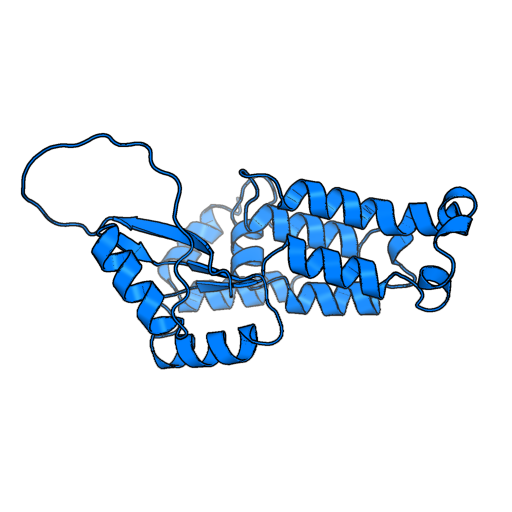 C . SER A 1 96 ? 4.474 7.863 -25.836 1.00 61.31 96 SER A C 1
ATOM 758 O O . SER A 1 96 ? 3.494 7.861 -26.584 1.00 61.31 96 SER A O 1
ATOM 760 N N . SER A 1 97 ? 5.722 7.756 -26.312 1.00 59.38 97 SER A N 1
ATOM 761 C CA . SER A 1 97 ? 6.020 7.536 -27.734 1.00 59.38 97 SER A CA 1
ATOM 762 C C . SER A 1 97 ? 5.714 6.105 -28.185 1.00 59.38 97 SER A C 1
ATOM 764 O O . SER A 1 97 ? 5.368 5.902 -29.345 1.00 59.38 97 SER A O 1
ATOM 766 N N . PHE A 1 98 ? 5.750 5.137 -27.265 1.00 56.66 98 PHE A N 1
ATOM 767 C CA . PHE A 1 98 ? 5.544 3.712 -27.537 1.00 56.66 98 PHE A CA 1
ATOM 768 C C . PHE A 1 98 ? 4.058 3.338 -27.680 1.00 56.66 98 PHE A C 1
ATOM 770 O O . PHE A 1 98 ? 3.682 2.572 -28.563 1.00 56.66 98 PHE A O 1
ATOM 777 N N . MET A 1 99 ? 3.172 3.971 -26.901 1.00 55.91 99 MET A N 1
ATOM 778 C CA . MET A 1 99 ? 1.715 3.743 -26.970 1.00 55.91 99 MET A CA 1
ATOM 779 C C . MET A 1 99 ? 1.084 4.124 -28.323 1.00 55.91 99 MET A C 1
ATOM 781 O O . MET A 1 99 ? -0.062 3.767 -28.589 1.00 55.91 99 MET A O 1
ATOM 785 N N . LYS A 1 100 ? 1.809 4.845 -29.191 1.00 58.19 100 LYS A N 1
ATOM 786 C CA . LYS A 1 100 ? 1.348 5.204 -30.539 1.00 58.19 100 LYS A CA 1
ATOM 787 C C . LYS A 1 100 ? 1.556 4.095 -31.573 1.00 58.19 100 LYS A C 1
ATOM 789 O O . LYS A 1 100 ? 0.948 4.183 -32.636 1.00 58.19 100 LYS A O 1
ATOM 794 N N . HIS A 1 101 ? 2.398 3.093 -31.317 1.00 55.38 101 HIS A N 1
ATOM 795 C CA . HIS A 1 101 ? 2.705 2.004 -32.257 1.00 55.38 101 HIS A CA 1
ATOM 796 C C . HIS A 1 101 ? 2.512 0.649 -31.559 1.00 55.38 101 HIS A C 1
ATOM 798 O O . HIS A 1 101 ? 3.452 -0.052 -31.208 1.00 55.38 101 HIS A O 1
ATOM 804 N N . VAL A 1 102 ? 1.245 0.271 -31.360 1.00 54.41 102 VAL A N 1
ATOM 805 C CA . VAL A 1 102 ? 0.831 -0.980 -30.685 1.00 54.41 102 VAL A CA 1
ATOM 806 C C . VAL A 1 102 ? 1.334 -2.243 -31.413 1.00 54.41 102 VAL A C 1
ATOM 808 O O . VAL A 1 102 ? 1.420 -3.315 -30.820 1.00 54.41 102 VAL A O 1
ATOM 811 N N . VAL A 1 103 ? 1.714 -2.122 -32.689 1.00 53.53 103 VAL A N 1
ATOM 812 C CA . VAL A 1 103 ? 2.153 -3.244 -33.535 1.00 53.53 103 VAL A CA 1
ATOM 813 C C . VAL A 1 103 ? 3.603 -3.679 -33.248 1.00 53.53 103 VAL A C 1
ATOM 815 O O . VAL A 1 103 ? 3.937 -4.838 -33.484 1.00 53.53 103 VAL A O 1
ATOM 818 N N . ASP A 1 104 ? 4.438 -2.837 -32.629 1.00 52.38 104 ASP A N 1
ATOM 819 C CA . ASP A 1 104 ? 5.859 -3.155 -32.385 1.00 52.38 104 ASP A CA 1
ATOM 820 C C . ASP A 1 104 ? 6.140 -3.817 -31.019 1.00 52.38 104 ASP A C 1
ATOM 822 O O . ASP A 1 104 ? 7.277 -4.191 -30.716 1.00 52.38 104 ASP A O 1
ATOM 826 N N . ILE A 1 105 ? 5.103 -4.064 -30.206 1.00 53.12 105 ILE A N 1
ATOM 827 C CA . ILE A 1 105 ? 5.211 -4.647 -28.850 1.00 53.12 105 ILE A CA 1
ATOM 828 C C . ILE A 1 105 ? 5.867 -6.042 -28.853 1.00 53.12 105 ILE A C 1
ATOM 830 O O . ILE A 1 105 ? 6.478 -6.454 -27.860 1.00 53.12 105 ILE A O 1
ATOM 834 N N . HIS A 1 106 ? 5.790 -6.769 -29.972 1.00 49.78 106 HIS A N 1
ATOM 835 C CA . HIS A 1 106 ? 6.427 -8.078 -30.114 1.00 49.78 106 HIS A CA 1
ATOM 836 C C . HIS A 1 106 ? 7.963 -7.996 -30.242 1.00 49.78 106 HIS A C 1
ATOM 838 O O . HIS A 1 106 ? 8.651 -8.951 -29.885 1.00 49.78 106 HIS A O 1
ATOM 844 N N . ASN A 1 107 ? 8.515 -6.861 -30.690 1.00 51.91 107 ASN A N 1
ATOM 845 C CA . ASN A 1 107 ? 9.940 -6.725 -31.012 1.00 51.91 107 ASN A CA 1
ATOM 846 C C . ASN A 1 107 ? 10.793 -6.099 -29.890 1.00 51.91 107 ASN A C 1
ATOM 848 O O . ASN A 1 107 ? 12.016 -6.259 -29.893 1.00 51.91 107 ASN A O 1
ATOM 852 N N . GLU A 1 108 ? 10.198 -5.465 -28.875 1.00 56.47 108 GLU A N 1
ATOM 853 C CA . GLU A 1 108 ? 10.957 -4.732 -27.851 1.00 56.47 108 GLU A CA 1
ATOM 854 C C . GLU A 1 108 ? 11.055 -5.467 -26.504 1.00 56.47 108 GLU A C 1
ATOM 856 O O . GLU A 1 108 ? 10.398 -5.167 -25.504 1.00 56.47 108 GLU A O 1
ATOM 861 N N . ARG A 1 109 ? 11.991 -6.422 -26.457 1.00 60.47 109 ARG A N 1
ATOM 862 C CA . ARG A 1 109 ? 12.395 -7.162 -25.246 1.00 60.47 109 ARG A CA 1
ATOM 863 C C . ARG A 1 109 ? 12.671 -6.311 -23.987 1.00 60.47 109 ARG A C 1
ATOM 865 O O . ARG A 1 109 ? 12.290 -6.779 -22.915 1.00 60.47 109 ARG A O 1
ATOM 872 N N . PRO A 1 110 ? 13.322 -5.127 -24.026 1.00 61.75 110 PRO A N 1
ATOM 873 C CA . PRO A 1 110 ? 13.578 -4.357 -22.800 1.00 61.75 110 PRO A CA 1
ATOM 874 C C . PRO A 1 110 ? 12.291 -3.830 -22.150 1.00 61.75 110 PRO A C 1
ATOM 876 O O . PRO A 1 110 ? 12.185 -3.785 -20.928 1.00 61.75 110 PRO A O 1
ATOM 879 N N . TYR A 1 111 ? 11.271 -3.530 -22.948 1.00 64.50 111 TYR A N 1
ATOM 880 C CA . TYR A 1 111 ? 10.015 -2.981 -22.458 1.00 64.50 111 TYR A CA 1
ATOM 881 C C . TYR A 1 111 ? 9.121 -4.049 -21.795 1.00 64.50 111 TYR A C 1
ATOM 883 O O . TYR A 1 111 ? 8.521 -3.835 -20.738 1.00 64.50 111 TYR A O 1
ATOM 891 N N . GLN A 1 112 ? 9.130 -5.269 -22.339 1.00 67.88 112 GLN A N 1
ATOM 892 C CA . GLN A 1 112 ? 8.507 -6.427 -21.689 1.00 67.88 112 GLN A CA 1
ATOM 893 C C . GLN A 1 112 ? 9.158 -6.744 -20.330 1.00 67.88 112 GLN A C 1
ATOM 895 O O . GLN A 1 112 ? 8.472 -7.178 -19.404 1.00 67.88 112 GLN A O 1
ATOM 900 N N . ARG A 1 113 ? 10.471 -6.500 -20.177 1.00 77.94 113 ARG A N 1
ATOM 901 C CA . ARG A 1 113 ? 11.195 -6.754 -18.918 1.00 77.94 113 ARG A CA 1
ATOM 902 C C . ARG A 1 113 ? 10.774 -5.816 -17.791 1.00 77.94 113 ARG A C 1
ATOM 904 O O . ARG A 1 113 ? 10.611 -6.292 -16.671 1.00 77.94 113 ARG A O 1
ATOM 911 N N . GLN A 1 114 ? 10.540 -4.535 -18.078 1.00 80.25 114 GLN A N 1
ATOM 912 C CA . GLN A 1 114 ? 10.107 -3.563 -17.064 1.00 80.25 114 GLN A CA 1
ATOM 913 C C . GLN A 1 114 ? 8.626 -3.693 -16.678 1.00 80.25 114 GLN A C 1
ATOM 915 O O . GLN A 1 114 ? 8.277 -3.446 -15.527 1.00 80.25 114 GLN A O 1
ATOM 920 N N . LEU A 1 115 ? 7.748 -4.128 -17.592 1.00 85.12 115 LEU A N 1
ATOM 921 C CA . LEU A 1 115 ? 6.330 -4.342 -17.273 1.00 85.12 115 LEU A CA 1
ATOM 922 C C . LEU A 1 115 ? 6.074 -5.661 -16.544 1.00 85.12 115 LEU A C 1
ATOM 924 O O . LEU A 1 115 ? 5.138 -5.749 -15.754 1.00 85.12 115 LEU A O 1
ATOM 928 N N . LYS A 1 116 ? 6.915 -6.676 -16.758 1.00 89.25 116 LYS A N 1
ATOM 929 C CA . LYS A 1 116 ? 6.799 -7.980 -16.095 1.00 89.25 116 LYS A CA 1
ATOM 930 C C . LYS A 1 116 ? 6.665 -7.903 -14.563 1.00 89.25 116 LYS A C 1
ATOM 932 O O . LYS A 1 116 ? 5.751 -8.544 -14.044 1.00 89.25 116 LYS A O 1
ATOM 937 N N . PRO A 1 117 ? 7.502 -7.152 -13.816 1.00 91.06 117 PRO A N 1
ATOM 938 C CA . PRO A 1 117 ? 7.331 -7.034 -12.369 1.00 91.06 117 PRO A CA 1
ATOM 939 C C . PRO A 1 117 ? 6.014 -6.347 -11.983 1.00 91.06 117 PRO A C 1
ATOM 941 O O . PRO A 1 117 ? 5.384 -6.769 -11.019 1.00 91.06 117 PRO A O 1
ATOM 944 N N . VAL A 1 118 ? 5.559 -5.352 -12.752 1.00 89.69 118 VAL A N 1
ATOM 945 C CA . VAL A 1 118 ? 4.285 -4.656 -12.502 1.00 89.69 118 VAL A CA 1
ATOM 946 C C . VAL A 1 118 ? 3.091 -5.575 -12.777 1.00 89.69 118 VAL A C 1
ATOM 948 O O . VAL A 1 118 ? 2.166 -5.631 -11.976 1.00 89.69 118 VAL A O 1
ATOM 951 N N . ALA A 1 119 ? 3.128 -6.358 -13.855 1.00 88.19 119 ALA A N 1
ATOM 952 C CA . ALA A 1 119 ? 2.087 -7.334 -14.173 1.00 88.19 119 ALA A CA 1
ATOM 953 C C . ALA A 1 119 ? 2.015 -8.460 -13.128 1.00 88.19 119 ALA A C 1
ATOM 955 O O . ALA A 1 119 ? 0.931 -8.857 -12.713 1.00 88.19 119 ALA A O 1
ATOM 956 N N . SER A 1 120 ? 3.168 -8.945 -12.651 1.00 90.62 120 SER A N 1
ATOM 957 C CA . SER A 1 120 ? 3.213 -9.936 -11.570 1.00 90.62 120 SER A CA 1
ATOM 958 C C . SER A 1 120 ? 2.682 -9.378 -10.250 1.00 90.62 120 SER A C 1
ATOM 960 O O . SER A 1 120 ? 2.048 -10.111 -9.496 1.00 90.62 120 SER A O 1
ATOM 962 N N . ALA A 1 121 ? 2.965 -8.108 -9.958 1.00 91.50 121 ALA A N 1
ATOM 963 C CA . ALA A 1 121 ? 2.418 -7.399 -8.810 1.00 91.50 121 ALA A CA 1
ATOM 964 C C . ALA A 1 121 ? 0.892 -7.277 -8.911 1.00 91.50 121 ALA A C 1
ATOM 966 O O . ALA A 1 121 ? 0.191 -7.547 -7.939 1.00 91.50 121 ALA A O 1
ATOM 967 N N . LEU A 1 122 ? 0.391 -6.923 -10.097 1.00 90.19 122 LEU A N 1
ATOM 968 C CA . LEU A 1 122 ? -1.033 -6.747 -10.365 1.00 90.19 122 LEU A CA 1
ATOM 969 C C . LEU A 1 122 ? -1.791 -8.055 -10.146 1.00 90.19 122 LEU A C 1
ATOM 971 O O . LEU A 1 122 ? -2.683 -8.100 -9.309 1.00 90.19 122 LEU A O 1
ATOM 975 N N . ALA A 1 123 ? -1.337 -9.136 -10.782 1.00 88.19 123 ALA A N 1
ATOM 976 C CA . ALA A 1 123 ? -1.941 -10.457 -10.630 1.00 88.19 123 ALA A CA 1
ATOM 977 C C . ALA A 1 123 ? -1.959 -10.949 -9.170 1.00 8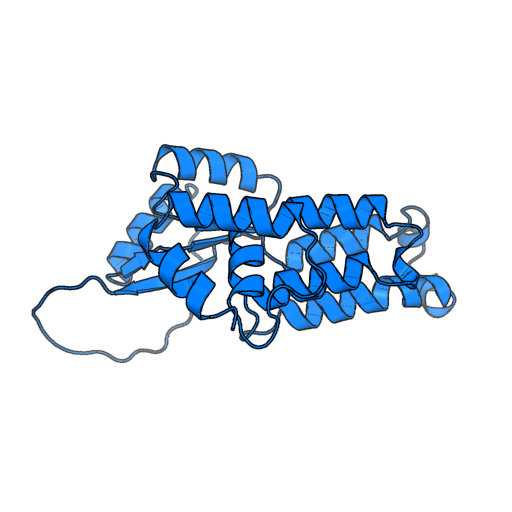8.19 123 ALA A C 1
ATOM 979 O O . ALA A 1 123 ? -2.842 -11.706 -8.784 1.00 88.19 123 ALA A O 1
ATOM 980 N N . HIS A 1 124 ? -0.988 -10.532 -8.349 1.00 89.00 124 HIS A N 1
ATOM 981 C CA . HIS A 1 124 ? -0.971 -10.873 -6.929 1.00 89.00 124 HIS A CA 1
ATOM 982 C C . HIS A 1 124 ? -2.029 -10.097 -6.134 1.00 89.00 124 HIS A C 1
ATOM 984 O O . HIS A 1 124 ? -2.695 -10.685 -5.288 1.00 89.00 124 HIS A O 1
ATOM 990 N N . LEU A 1 125 ? -2.172 -8.789 -6.382 1.00 87.38 125 LEU A N 1
ATOM 991 C CA . LEU A 1 125 ? -3.112 -7.934 -5.645 1.00 87.38 125 LEU A CA 1
ATOM 992 C C . LEU A 1 125 ? -4.555 -8.031 -6.142 1.00 87.38 125 LEU A C 1
ATOM 994 O O . LEU A 1 125 ? -5.458 -7.635 -5.418 1.00 87.38 125 LEU A O 1
ATOM 998 N N . GLU A 1 126 ? -4.774 -8.569 -7.339 1.00 84.12 126 GLU A N 1
ATOM 999 C CA . GLU A 1 126 ? -6.106 -8.913 -7.850 1.00 84.12 126 GLU A CA 1
ATOM 1000 C C . GLU A 1 126 ? -6.630 -10.253 -7.302 1.00 84.12 126 GLU A C 1
ATOM 1002 O O . GLU A 1 126 ? -7.766 -10.621 -7.578 1.00 84.12 126 GLU A O 1
ATOM 1007 N N . SER A 1 127 ? -5.826 -10.992 -6.527 1.00 86.88 127 SER A N 1
ATOM 1008 C CA . SER A 1 127 ? -6.283 -12.212 -5.855 1.00 86.88 127 SER A CA 1
ATOM 1009 C C . SER A 1 127 ? -7.283 -11.892 -4.741 1.00 86.88 127 SER A C 1
ATOM 1011 O O . SER A 1 127 ? -7.012 -11.033 -3.903 1.00 86.88 127 SER A O 1
ATOM 1013 N N . ASP A 1 128 ? -8.354 -12.683 -4.627 1.00 79.06 128 ASP A N 1
ATOM 1014 C CA . ASP A 1 128 ? -9.348 -12.586 -3.540 1.00 79.06 128 ASP A CA 1
ATOM 1015 C C . ASP A 1 128 ? -8.749 -12.797 -2.135 1.00 79.06 128 ASP A C 1
ATOM 1017 O O . ASP A 1 128 ? -9.374 -12.500 -1.118 1.00 79.06 128 ASP A O 1
ATOM 1021 N N . SER A 1 129 ? -7.528 -13.332 -2.059 1.00 83.62 129 SER A N 1
ATOM 1022 C CA . SER A 1 129 ? -6.797 -13.564 -0.811 1.00 83.62 129 SER A CA 1
ATOM 1023 C C . SER A 1 129 ? -5.773 -12.475 -0.477 1.00 83.62 129 SER A C 1
ATOM 1025 O O . SER A 1 129 ? -4.997 -12.655 0.464 1.00 83.62 129 SER A O 1
ATOM 1027 N N . ALA A 1 130 ? -5.668 -11.417 -1.284 1.00 86.69 130 ALA A N 1
ATOM 1028 C CA . ALA A 1 130 ? -4.659 -10.384 -1.094 1.00 86.69 130 ALA A CA 1
ATOM 1029 C C . ALA A 1 130 ? -4.933 -9.575 0.181 1.00 86.69 130 ALA A C 1
ATOM 1031 O O . ALA A 1 130 ? -6.047 -9.124 0.440 1.00 86.69 130 ALA A O 1
ATOM 1032 N N . THR A 1 131 ? -3.893 -9.369 0.985 1.00 88.56 131 THR A N 1
ATOM 1033 C CA . THR A 1 131 ? -3.971 -8.593 2.227 1.00 88.56 131 THR A CA 1
ATOM 1034 C C . THR A 1 131 ? -3.270 -7.243 2.100 1.00 88.56 131 THR A C 1
ATOM 1036 O O . THR A 1 131 ? -2.416 -7.028 1.235 1.00 88.56 131 THR A O 1
ATOM 1039 N N . PHE A 1 132 ? -3.543 -6.339 3.045 1.00 88.25 132 PHE A N 1
ATOM 1040 C CA . PHE A 1 132 ? -2.803 -5.080 3.191 1.00 88.25 132 PHE A CA 1
ATOM 1041 C C . PHE A 1 132 ? -1.279 -5.270 3.267 1.00 88.25 132 PHE A C 1
ATOM 1043 O O . PHE A 1 132 ? -0.517 -4.447 2.753 1.00 88.25 132 PHE A O 1
ATOM 1050 N N . ALA A 1 133 ? -0.823 -6.362 3.884 1.00 89.88 133 ALA A N 1
ATOM 1051 C CA . ALA A 1 133 ? 0.596 -6.669 3.962 1.00 89.88 133 ALA A CA 1
ATOM 1052 C C . ALA A 1 133 ? 1.161 -7.183 2.638 1.00 89.88 133 ALA A C 1
ATOM 1054 O O . ALA A 1 133 ? 2.292 -6.840 2.303 1.00 89.88 133 ALA A O 1
ATOM 1055 N N . ASP A 1 134 ? 0.391 -7.956 1.866 1.00 91.25 134 ASP A N 1
ATOM 1056 C CA . ASP A 1 134 ? 0.804 -8.370 0.522 1.00 91.25 134 ASP A CA 1
ATOM 1057 C C . ASP A 1 134 ? 0.969 -7.148 -0.390 1.00 91.25 134 ASP A C 1
ATOM 1059 O O . ASP A 1 134 ? 1.969 -7.047 -1.103 1.00 91.25 134 ASP A O 1
ATOM 1063 N N . ALA A 1 135 ? 0.065 -6.166 -0.295 1.00 91.88 135 ALA A N 1
ATOM 1064 C CA . ALA A 1 135 ? 0.204 -4.885 -0.987 1.00 91.88 135 ALA A CA 1
ATOM 1065 C C . ALA A 1 135 ? 1.511 -4.172 -0.614 1.00 91.88 135 ALA A C 1
ATOM 1067 O O . ALA A 1 135 ? 2.290 -3.823 -1.503 1.00 91.88 135 ALA A O 1
ATOM 1068 N N . CYS A 1 136 ? 1.809 -4.018 0.681 1.00 92.62 136 CYS A N 1
ATOM 1069 C CA . CYS A 1 136 ? 3.071 -3.420 1.128 1.00 92.62 136 CYS A CA 1
ATOM 1070 C C . CYS A 1 136 ? 4.291 -4.199 0.606 1.00 92.62 136 CYS A C 1
ATOM 1072 O O . CYS A 1 136 ? 5.216 -3.613 0.041 1.00 92.62 136 CYS A O 1
ATOM 1074 N N . HIS A 1 137 ? 4.259 -5.528 0.711 1.00 93.88 137 HIS A N 1
ATOM 1075 C CA . HIS A 1 137 ? 5.333 -6.412 0.274 1.00 93.88 137 HIS A CA 1
ATOM 1076 C C . HIS A 1 137 ? 5.648 -6.272 -1.219 1.00 93.88 137 HIS A C 1
ATOM 1078 O O . HIS A 1 137 ? 6.808 -6.138 -1.619 1.00 93.88 137 HIS A O 1
ATOM 1084 N N . VAL A 1 138 ? 4.608 -6.304 -2.053 1.00 93.88 138 VAL A N 1
ATOM 1085 C CA . VAL A 1 138 ? 4.710 -6.163 -3.507 1.00 93.88 138 VAL A CA 1
ATOM 1086 C C . VAL A 1 138 ? 5.342 -4.820 -3.862 1.00 93.88 138 VAL A C 1
ATOM 1088 O O . VAL A 1 138 ? 6.282 -4.762 -4.654 1.00 93.88 138 VAL A O 1
ATOM 1091 N N . TRP A 1 139 ? 4.903 -3.746 -3.215 1.00 94.12 139 TRP A N 1
ATOM 1092 C CA . TRP A 1 139 ? 5.445 -2.408 -3.411 1.00 94.12 139 TRP A CA 1
ATOM 1093 C C . TRP A 1 139 ? 6.912 -2.278 -2.959 1.00 94.12 139 TRP A C 1
ATOM 1095 O O . TRP A 1 139 ? 7.730 -1.715 -3.692 1.00 94.12 139 TRP A O 1
ATOM 1105 N N . CYS A 1 140 ? 7.295 -2.878 -1.828 1.00 91.81 140 CYS A N 1
ATOM 1106 C CA . CYS A 1 140 ? 8.695 -2.975 -1.396 1.00 91.81 140 CYS A CA 1
ATOM 1107 C C . CYS A 1 140 ? 9.569 -3.750 -2.399 1.00 91.81 140 CYS A C 1
ATOM 1109 O O . CYS A 1 140 ? 10.718 -3.372 -2.643 1.00 91.81 140 CYS A O 1
ATOM 1111 N N . LYS A 1 141 ? 9.037 -4.809 -3.023 1.00 93.12 141 LYS A N 1
ATOM 1112 C CA . LYS A 1 141 ? 9.731 -5.539 -4.097 1.00 93.12 141 LYS A CA 1
ATOM 1113 C C . LYS A 1 141 ? 9.925 -4.678 -5.341 1.00 93.12 141 LYS A C 1
ATOM 1115 O O . LYS A 1 141 ? 11.013 -4.693 -5.911 1.00 93.12 141 LYS A O 1
ATOM 1120 N N . LEU A 1 142 ? 8.909 -3.913 -5.744 1.00 93.69 142 LEU A N 1
ATOM 1121 C CA . LEU A 1 142 ? 8.987 -3.024 -6.907 1.00 93.69 142 LEU A CA 1
ATOM 1122 C C . LEU A 1 142 ? 10.033 -1.918 -6.719 1.00 93.69 142 LEU A C 1
ATOM 1124 O O . LEU A 1 142 ? 10.804 -1.663 -7.641 1.00 93.69 142 LEU A O 1
ATOM 1128 N N . LEU A 1 143 ? 10.118 -1.321 -5.524 1.00 92.19 143 LEU A N 1
ATOM 1129 C CA . LEU A 1 143 ? 11.130 -0.306 -5.194 1.00 92.19 143 LEU A CA 1
ATOM 1130 C C . LEU A 1 143 ? 12.568 -0.805 -5.387 1.00 92.19 143 LEU A C 1
ATOM 1132 O O . LEU A 1 143 ? 13.438 -0.042 -5.801 1.00 92.19 143 LEU A O 1
ATOM 1136 N N . ASN A 1 144 ? 12.809 -2.086 -5.107 1.00 90.19 144 ASN A N 1
ATOM 1137 C CA . ASN A 1 144 ? 14.132 -2.704 -5.179 1.00 90.19 144 ASN A CA 1
ATOM 1138 C C . ASN A 1 144 ? 14.377 -3.472 -6.491 1.00 90.19 144 ASN A C 1
ATOM 1140 O O . ASN A 1 144 ? 15.439 -4.071 -6.674 1.00 90.19 144 ASN A O 1
ATOM 1144 N N . HIS A 1 145 ? 13.415 -3.479 -7.420 1.00 91.75 145 HIS A N 1
ATOM 1145 C CA . HIS A 1 145 ? 13.502 -4.292 -8.626 1.00 91.75 145 HIS A CA 1
ATOM 1146 C C . HIS A 1 145 ? 14.503 -3.707 -9.633 1.00 91.75 145 HIS A C 1
ATOM 1148 O O . HIS A 1 145 ? 14.400 -2.550 -10.039 1.00 91.75 145 HIS A O 1
ATOM 1154 N N . ASN A 1 146 ? 15.446 -4.529 -10.104 1.00 89.88 146 ASN A N 1
ATOM 1155 C CA . ASN A 1 146 ? 16.533 -4.086 -10.987 1.00 89.88 146 ASN A CA 1
ATOM 1156 C C . ASN A 1 146 ? 16.038 -3.420 -12.281 1.00 89.88 146 ASN A C 1
ATOM 1158 O O . ASN A 1 146 ? 16.546 -2.366 -12.651 1.00 89.88 146 ASN A O 1
ATOM 1162 N N . GLU A 1 147 ? 15.019 -3.994 -12.922 1.00 87.31 147 GLU A N 1
ATOM 1163 C CA . GLU A 1 147 ? 14.440 -3.467 -14.172 1.00 87.31 147 GLU A CA 1
ATOM 1164 C C . GLU A 1 147 ? 13.702 -2.128 -13.983 1.00 87.31 147 GLU A C 1
ATOM 1166 O O . GLU A 1 147 ? 13.466 -1.412 -14.948 1.00 87.31 147 GLU A O 1
ATOM 1171 N N . LEU A 1 148 ? 13.343 -1.765 -12.745 1.00 88.62 148 LEU A N 1
ATOM 1172 C CA . LEU A 1 148 ? 12.625 -0.523 -12.435 1.00 88.62 148 LEU A CA 1
ATOM 1173 C C . LEU A 1 148 ? 13.542 0.586 -11.905 1.00 88.62 148 LEU A C 1
ATOM 1175 O O . LEU A 1 148 ? 13.082 1.707 -11.693 1.00 88.62 148 LEU A O 1
ATOM 1179 N N . LYS A 1 149 ? 14.847 0.321 -11.748 1.00 87.44 149 LYS A N 1
ATOM 1180 C CA . LYS A 1 149 ? 15.839 1.319 -11.314 1.00 87.44 149 LYS A CA 1
ATOM 1181 C C . LYS A 1 149 ? 15.809 2.621 -12.131 1.00 87.44 149 LYS A C 1
ATOM 1183 O O . LYS A 1 149 ? 15.838 3.680 -11.495 1.00 87.44 149 LYS A O 1
ATOM 1188 N N . PRO A 1 150 ? 15.680 2.597 -13.477 1.00 88.69 150 PRO A N 1
ATOM 1189 C CA . PRO A 1 150 ? 15.577 3.825 -14.274 1.00 88.69 150 PRO A CA 1
ATOM 1190 C C . PRO A 1 150 ? 14.361 4.691 -13.912 1.00 88.69 150 PRO A C 1
ATOM 1192 O O . PRO A 1 150 ? 14.399 5.907 -14.068 1.00 88.69 150 PRO A O 1
ATOM 1195 N N . HIS A 1 151 ? 13.303 4.075 -13.378 1.00 89.50 151 HIS A N 1
ATOM 1196 C CA . HIS A 1 151 ? 12.046 4.722 -13.002 1.00 89.50 151 HIS A CA 1
ATOM 1197 C C . HIS A 1 151 ? 11.860 4.831 -11.481 1.00 89.50 151 HIS A C 1
ATOM 1199 O O . HIS A 1 151 ? 10.753 5.102 -11.016 1.00 89.50 151 HIS A O 1
ATOM 1205 N N . SER A 1 152 ? 12.925 4.648 -10.696 1.00 90.00 152 SER A N 1
ATOM 1206 C CA . SER A 1 152 ? 12.880 4.604 -9.225 1.00 90.00 152 SER A CA 1
ATOM 1207 C C . SER A 1 152 ? 12.150 5.794 -8.592 1.00 90.00 152 SER A C 1
ATOM 1209 O O . SER A 1 152 ? 11.365 5.602 -7.666 1.00 90.00 152 SER A O 1
ATOM 1211 N N . ALA A 1 153 ? 12.328 7.007 -9.126 1.00 92.62 153 ALA A N 1
ATOM 1212 C CA . ALA A 1 153 ? 11.625 8.200 -8.653 1.00 92.62 153 ALA A CA 1
ATOM 1213 C C . ALA A 1 153 ? 10.096 8.092 -8.808 1.00 92.62 153 ALA A C 1
ATOM 1215 O O . ALA A 1 153 ? 9.346 8.461 -7.905 1.00 92.62 153 ALA A O 1
ATOM 1216 N N . VAL A 1 154 ? 9.627 7.549 -9.933 1.00 92.44 154 VAL A N 1
ATOM 1217 C CA . VAL A 1 154 ? 8.195 7.362 -10.204 1.00 92.44 154 VAL A CA 1
ATOM 1218 C C . VAL A 1 154 ? 7.636 6.222 -9.355 1.00 92.44 154 VAL A C 1
ATOM 1220 O O . VAL A 1 154 ? 6.577 6.376 -8.750 1.00 92.44 154 VAL A O 1
ATOM 1223 N N . VAL A 1 155 ? 8.368 5.110 -9.241 1.00 93.06 155 VAL A N 1
ATOM 1224 C CA . VAL A 1 155 ? 7.976 3.984 -8.377 1.00 93.06 155 VAL A CA 1
ATOM 1225 C C . VAL A 1 155 ? 7.837 4.455 -6.930 1.00 93.06 155 VAL A C 1
ATOM 1227 O O . VAL A 1 155 ? 6.829 4.157 -6.296 1.00 93.06 155 VAL A O 1
ATOM 1230 N N . LYS A 1 156 ? 8.788 5.255 -6.427 1.00 92.94 156 LYS A N 1
ATOM 1231 C CA . LYS A 1 156 ? 8.729 5.845 -5.083 1.00 92.94 156 LYS A CA 1
ATOM 1232 C C . LYS A 1 156 ? 7.528 6.769 -4.910 1.00 92.94 156 LYS A C 1
ATOM 1234 O O . LYS A 1 156 ? 6.795 6.628 -3.939 1.00 92.94 156 LYS A O 1
ATOM 1239 N N . LYS A 1 157 ? 7.274 7.652 -5.877 1.00 93.00 157 LYS A N 1
ATOM 1240 C CA . LYS A 1 157 ? 6.090 8.516 -5.854 1.00 93.00 157 LYS A CA 1
ATOM 1241 C C . LYS A 1 157 ? 4.796 7.701 -5.757 1.00 93.00 157 LYS A C 1
ATOM 1243 O O . LYS A 1 157 ? 3.920 8.037 -4.971 1.00 93.00 157 LYS A O 1
ATOM 1248 N N . ARG A 1 158 ? 4.657 6.631 -6.546 1.00 91.69 158 ARG A N 1
ATOM 1249 C CA . ARG A 1 158 ? 3.455 5.782 -6.514 1.00 91.69 158 ARG A CA 1
ATOM 1250 C C . ARG A 1 158 ? 3.354 4.946 -5.246 1.00 91.69 158 ARG A C 1
ATOM 1252 O O . ARG A 1 158 ? 2.253 4.795 -4.734 1.00 91.69 158 ARG A O 1
ATOM 1259 N N . PHE A 1 159 ? 4.481 4.481 -4.713 1.00 91.75 159 PHE A N 1
ATOM 1260 C CA . PHE A 1 159 ? 4.540 3.834 -3.406 1.00 91.75 159 PHE A CA 1
ATOM 1261 C C . PHE A 1 159 ? 3.937 4.737 -2.324 1.00 91.75 159 PHE A C 1
ATOM 1263 O O . PHE A 1 159 ? 3.056 4.303 -1.594 1.00 91.75 159 PHE A O 1
ATOM 1270 N N . GLU A 1 160 ? 4.364 6.000 -2.256 1.00 89.81 160 GLU A N 1
ATOM 1271 C CA . GLU A 1 160 ? 3.893 6.964 -1.250 1.00 89.81 160 GLU A CA 1
ATOM 1272 C C . GLU A 1 160 ? 2.401 7.296 -1.392 1.00 89.81 160 GLU A C 1
ATOM 1274 O O . GLU A 1 160 ? 1.749 7.615 -0.404 1.00 89.81 160 GLU A O 1
ATOM 1279 N N . GLN A 1 161 ? 1.850 7.192 -2.605 1.00 87.44 161 GLN A N 1
ATOM 1280 C CA . GLN A 1 161 ? 0.419 7.380 -2.861 1.00 87.44 161 GLN A CA 1
ATOM 1281 C C . GLN A 1 161 ? -0.420 6.136 -2.536 1.00 87.44 161 GLN A C 1
ATOM 1283 O O . GLN A 1 161 ? -1.564 6.258 -2.105 1.00 87.44 161 GLN A O 1
ATOM 1288 N N . ALA A 1 162 ? 0.126 4.944 -2.778 1.00 88.50 162 ALA A N 1
ATOM 1289 C CA . ALA A 1 162 ? -0.594 3.683 -2.634 1.00 88.50 162 ALA A CA 1
ATOM 1290 C C . ALA A 1 162 ? -0.532 3.118 -1.207 1.00 88.50 162 ALA A C 1
ATOM 1292 O O . ALA A 1 162 ? -1.507 2.542 -0.726 1.00 88.50 162 ALA A O 1
ATOM 1293 N N . ILE A 1 163 ? 0.612 3.258 -0.533 1.00 89.69 163 ILE A N 1
ATOM 1294 C CA . ILE A 1 163 ? 0.894 2.617 0.752 1.00 89.69 163 ILE A CA 1
ATOM 1295 C C . ILE A 1 163 ? 0.621 3.580 1.908 1.00 89.69 163 ILE A C 1
ATOM 1297 O O . ILE A 1 163 ? 1.379 4.510 2.172 1.00 89.69 163 ILE A O 1
ATOM 1301 N N . LEU A 1 164 ? -0.453 3.289 2.641 1.00 86.94 164 LEU A N 1
ATOM 1302 C CA . LEU A 1 164 ? -0.805 3.949 3.904 1.00 86.94 164 LEU A CA 1
ATOM 1303 C C . LEU A 1 164 ? -0.150 3.264 5.113 1.00 86.94 164 LEU A C 1
ATOM 1305 O O . LEU A 1 164 ? 0.252 2.103 5.034 1.00 86.94 164 LEU A O 1
ATOM 1309 N N . ASP A 1 165 ? -0.155 3.932 6.268 1.00 85.38 165 ASP A N 1
ATOM 1310 C CA . ASP A 1 165 ? 0.390 3.390 7.524 1.00 85.38 165 ASP A CA 1
ATOM 1311 C C . ASP A 1 165 ? -0.248 2.057 7.936 1.00 85.38 165 ASP A C 1
ATOM 1313 O O . ASP A 1 165 ? 0.440 1.181 8.448 1.00 85.38 165 ASP A O 1
ATOM 1317 N N . TRP A 1 166 ? -1.531 1.841 7.632 1.00 84.88 166 TRP A N 1
ATOM 1318 C CA . TRP A 1 166 ? -2.215 0.566 7.883 1.00 84.88 166 TRP A CA 1
ATOM 1319 C C . TRP A 1 166 ? -1.620 -0.609 7.096 1.00 84.88 166 TRP A C 1
ATOM 1321 O O . TRP A 1 166 ? -1.555 -1.726 7.608 1.00 84.88 166 TRP A O 1
ATOM 1331 N N . HIS A 1 167 ? -1.126 -0.361 5.880 1.00 89.62 167 HIS A N 1
ATOM 1332 C CA . HIS A 1 167 ? -0.436 -1.374 5.079 1.00 89.62 167 HIS A CA 1
ATOM 1333 C C . HIS A 1 167 ? 0.909 -1.737 5.705 1.00 89.62 167 HIS A C 1
ATOM 1335 O O . HIS A 1 167 ? 1.248 -2.914 5.819 1.00 89.62 167 HIS A O 1
ATOM 1341 N N . ILE A 1 168 ? 1.653 -0.719 6.147 1.00 88.81 168 ILE A N 1
ATOM 1342 C CA . ILE A 1 168 ? 2.948 -0.887 6.812 1.00 88.81 168 ILE A CA 1
ATOM 1343 C C . ILE A 1 168 ? 2.761 -1.605 8.154 1.00 88.81 168 ILE A C 1
ATOM 1345 O O . ILE A 1 168 ? 3.523 -2.516 8.472 1.00 88.81 168 ILE A O 1
ATOM 1349 N N . LEU A 1 169 ? 1.712 -1.267 8.908 1.00 87.44 169 LEU A N 1
ATOM 1350 C CA . LEU A 1 169 ? 1.357 -1.920 10.165 1.00 87.44 169 LEU A CA 1
ATOM 1351 C C . LEU A 1 169 ? 1.033 -3.399 9.956 1.00 87.44 169 LEU A C 1
ATOM 1353 O O . LEU A 1 169 ? 1.601 -4.249 10.637 1.00 87.44 169 LEU A O 1
ATOM 1357 N N . ALA A 1 170 ? 0.165 -3.724 8.994 1.00 88.50 170 ALA A N 1
ATOM 1358 C CA . ALA A 1 170 ? -0.148 -5.113 8.665 1.00 88.50 170 ALA A CA 1
ATOM 1359 C C . ALA A 1 170 ? 1.117 -5.891 8.265 1.00 88.50 170 ALA A C 1
ATOM 1361 O O . ALA A 1 170 ? 1.317 -7.028 8.691 1.00 88.50 170 ALA A O 1
ATOM 1362 N N . TYR A 1 171 ? 1.996 -5.261 7.485 1.00 90.31 171 TYR A N 1
ATOM 1363 C CA . TYR A 1 171 ? 3.260 -5.843 7.044 1.00 90.31 171 TYR A CA 1
ATOM 1364 C C . TYR A 1 171 ? 4.269 -6.050 8.184 1.00 90.31 171 TYR A C 1
ATOM 1366 O O . TYR A 1 171 ? 5.031 -7.018 8.165 1.00 90.31 171 TYR A O 1
ATOM 1374 N N . LEU A 1 172 ? 4.252 -5.183 9.199 1.00 86.81 172 LEU A N 1
ATOM 1375 C CA . LEU A 1 172 ? 5.045 -5.325 10.419 1.00 86.81 172 LEU A CA 1
ATOM 1376 C C . LEU A 1 172 ? 4.532 -6.475 11.299 1.00 86.81 172 LEU A C 1
ATOM 1378 O O . LEU A 1 172 ? 5.329 -7.280 11.773 1.00 86.81 172 LEU A O 1
ATOM 1382 N N . LEU A 1 173 ? 3.214 -6.557 11.503 1.00 83.75 173 LEU A N 1
ATOM 1383 C CA . LEU A 1 173 ? 2.588 -7.494 12.443 1.00 83.75 173 LEU A CA 1
ATOM 1384 C C . LEU A 1 173 ? 2.482 -8.924 11.908 1.00 83.75 173 LEU A C 1
ATOM 1386 O O . LEU A 1 173 ? 2.461 -9.877 12.689 1.00 83.75 173 LEU A O 1
ATOM 1390 N N . LEU A 1 174 ? 2.392 -9.106 10.590 1.00 83.31 174 LEU A N 1
ATOM 1391 C CA . LEU A 1 174 ? 2.273 -10.440 10.018 1.00 83.31 174 LEU A CA 1
ATOM 1392 C C . LEU A 1 174 ? 3.600 -11.198 10.101 1.00 83.31 174 LEU A C 1
ATOM 1394 O O . LEU A 1 174 ? 4.610 -10.801 9.519 1.00 83.31 174 LEU A O 1
ATOM 1398 N N . SER A 1 175 ? 3.561 -12.359 10.761 1.00 82.94 175 SER A N 1
ATOM 1399 C CA . SER A 1 175 ? 4.718 -13.234 11.004 1.00 82.94 175 SER A CA 1
ATOM 1400 C C . SER A 1 175 ? 5.439 -13.687 9.733 1.00 82.94 175 SER A C 1
ATOM 1402 O O . SER A 1 175 ? 6.635 -13.975 9.785 1.00 82.94 175 SER A O 1
ATOM 1404 N N . LYS A 1 176 ? 4.713 -13.722 8.607 1.00 87.06 176 LYS A N 1
ATOM 1405 C CA . LYS A 1 176 ? 5.220 -13.999 7.257 1.00 87.06 176 LYS A CA 1
ATOM 1406 C C . LYS A 1 176 ? 6.238 -12.957 6.784 1.00 87.06 176 LYS A C 1
ATOM 1408 O O . LYS A 1 176 ? 7.143 -13.311 6.039 1.00 87.06 176 LYS A O 1
ATOM 1413 N N . TYR A 1 177 ? 6.069 -11.697 7.182 1.00 87.62 177 TYR A N 1
ATOM 1414 C CA . TYR A 1 177 ? 6.793 -10.560 6.613 1.00 87.62 177 TYR A CA 1
ATOM 1415 C C . TYR A 1 177 ? 7.646 -9.796 7.620 1.00 87.62 177 TYR A C 1
ATOM 1417 O O . TYR A 1 177 ? 8.743 -9.368 7.272 1.00 87.62 177 TYR A O 1
ATOM 1425 N N . ARG A 1 178 ? 7.166 -9.610 8.857 1.00 84.25 178 ARG A N 1
ATOM 1426 C CA . ARG A 1 178 ? 7.909 -8.976 9.963 1.00 84.25 178 ARG A CA 1
ATOM 1427 C C . ARG A 1 178 ? 8.544 -7.623 9.597 1.00 84.25 178 ARG A C 1
ATOM 1429 O O . ARG A 1 178 ? 9.617 -7.267 10.084 1.00 84.25 178 ARG A O 1
ATOM 1436 N N . GLY A 1 179 ? 7.912 -6.872 8.694 1.00 82.75 179 GLY A N 1
ATOM 1437 C CA . GLY A 1 179 ? 8.415 -5.579 8.231 1.00 82.75 179 GLY A CA 1
ATOM 1438 C C . GLY A 1 179 ? 9.750 -5.638 7.476 1.00 82.75 179 GLY A C 1
ATOM 1439 O O . GLY A 1 179 ? 10.528 -4.680 7.540 1.00 82.75 179 GLY A O 1
ATOM 1440 N N . GLU A 1 180 ? 10.059 -6.747 6.803 1.00 83.31 180 GLU A N 1
ATOM 1441 C CA . GLU A 1 180 ? 11.284 -6.907 6.013 1.00 83.31 180 GLU A CA 1
ATOM 1442 C C . GLU A 1 180 ? 11.369 -5.852 4.893 1.00 83.31 180 GLU A C 1
ATOM 1444 O O . GLU A 1 180 ? 10.410 -5.650 4.153 1.00 83.31 180 GLU A O 1
ATOM 1449 N N . ASN A 1 181 ? 12.524 -5.203 4.713 1.00 85.62 181 ASN A N 1
ATOM 1450 C CA . ASN A 1 181 ? 12.755 -4.113 3.744 1.00 85.62 181 ASN A CA 1
ATOM 1451 C C . ASN A 1 181 ? 12.083 -2.762 4.063 1.00 85.62 181 ASN A C 1
ATOM 1453 O O . ASN A 1 181 ? 12.222 -1.827 3.274 1.00 85.62 181 ASN A O 1
ATOM 1457 N N . LEU A 1 182 ? 11.410 -2.619 5.210 1.00 85.69 182 LEU A N 1
ATOM 1458 C CA . LEU A 1 182 ? 11.030 -1.297 5.715 1.00 85.69 182 LEU A CA 1
ATOM 1459 C C . LEU A 1 182 ? 12.241 -0.595 6.333 1.00 85.69 182 LEU A C 1
ATOM 1461 O O . LEU A 1 182 ? 13.005 -1.204 7.090 1.00 85.69 182 LEU A O 1
ATOM 1465 N N . ASN A 1 183 ? 12.383 0.701 6.062 1.00 86.06 183 ASN A N 1
ATOM 1466 C CA . ASN A 1 183 ? 13.397 1.522 6.715 1.00 86.06 183 ASN A CA 1
ATOM 1467 C C . ASN A 1 183 ? 12.976 1.905 8.151 1.00 86.06 183 ASN A C 1
ATOM 1469 O O . ASN A 1 183 ? 11.833 1.695 8.565 1.00 86.06 183 ASN A O 1
ATOM 1473 N N . TYR A 1 184 ? 13.917 2.455 8.924 1.00 83.94 184 TYR A N 1
ATOM 1474 C CA . TYR A 1 184 ? 13.668 2.853 10.314 1.00 83.94 184 TYR A CA 1
ATOM 1475 C C . TYR A 1 184 ? 12.526 3.873 10.432 1.00 83.94 184 TYR A C 1
ATOM 1477 O O . TYR A 1 184 ? 11.642 3.710 11.265 1.00 83.94 184 TYR A O 1
ATOM 1485 N N . GLU A 1 185 ? 12.505 4.878 9.557 1.00 86.44 185 GLU A N 1
ATOM 1486 C CA . GLU A 1 185 ? 11.506 5.951 9.562 1.00 86.44 185 GLU A CA 1
ATOM 1487 C C . GLU A 1 185 ? 10.077 5.422 9.352 1.00 86.44 185 GLU A C 1
ATOM 1489 O O . GLU A 1 185 ? 9.160 5.793 10.080 1.00 86.44 185 GLU A O 1
ATOM 1494 N N . GLN A 1 186 ? 9.885 4.496 8.411 1.00 84.69 186 GLN A N 1
ATOM 1495 C CA . GLN A 1 186 ? 8.599 3.851 8.136 1.00 84.69 186 GLN A CA 1
ATOM 1496 C C . GLN A 1 186 ? 8.113 3.025 9.328 1.00 84.69 186 GLN A C 1
ATOM 1498 O O . GLN A 1 186 ? 6.930 3.077 9.679 1.00 84.69 186 GLN A O 1
ATOM 1503 N N . LYS A 1 187 ? 9.021 2.2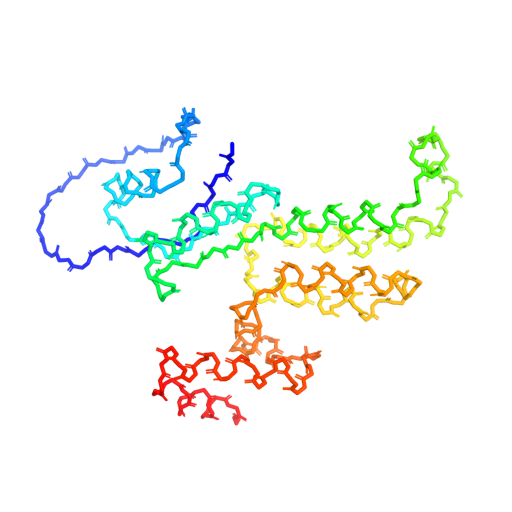71 9.961 1.00 84.31 187 LYS A N 1
ATOM 1504 C CA . LYS A 1 187 ? 8.700 1.488 11.160 1.00 84.31 187 LYS A CA 1
ATOM 1505 C C . LYS A 1 187 ? 8.312 2.405 12.314 1.00 84.31 187 LYS A C 1
ATOM 1507 O O . LYS A 1 187 ? 7.296 2.160 12.959 1.00 84.31 187 LYS A O 1
ATOM 1512 N N . GLU A 1 188 ? 9.071 3.472 12.535 1.00 84.38 188 GLU A N 1
ATOM 1513 C CA . GLU A 1 188 ? 8.840 4.379 13.655 1.00 84.38 188 GLU A CA 1
ATOM 1514 C C . GLU A 1 188 ? 7.549 5.181 13.492 1.00 84.38 188 GLU A C 1
ATOM 1516 O O . GLU A 1 188 ? 6.720 5.181 14.399 1.00 84.38 188 GLU A O 1
ATOM 1521 N N . ARG A 1 189 ? 7.283 5.736 12.302 1.00 83.56 189 ARG A N 1
ATOM 1522 C CA . ARG A 1 189 ? 6.009 6.414 12.000 1.00 83.56 189 ARG A CA 1
ATOM 1523 C C . ARG A 1 189 ? 4.803 5.512 12.267 1.00 83.56 189 ARG A C 1
ATOM 1525 O O . ARG A 1 189 ? 3.807 5.935 12.852 1.00 83.56 189 ARG A O 1
ATOM 1532 N N . THR A 1 190 ? 4.908 4.245 11.873 1.00 81.56 190 THR A N 1
ATOM 1533 C CA . THR A 1 190 ? 3.845 3.254 12.076 1.00 81.56 190 THR A CA 1
ATOM 1534 C C . THR A 1 190 ? 3.652 2.929 13.557 1.00 81.56 190 THR A C 1
ATOM 1536 O O . THR A 1 190 ? 2.517 2.850 14.027 1.00 81.56 190 THR A O 1
ATOM 1539 N N . ARG A 1 191 ? 4.742 2.791 14.322 1.00 79.62 191 ARG A N 1
ATOM 1540 C CA . ARG A 1 191 ? 4.687 2.594 15.779 1.00 79.62 191 ARG A CA 1
ATOM 1541 C C . ARG A 1 191 ? 4.089 3.803 16.490 1.00 79.62 191 ARG A C 1
ATOM 1543 O O . ARG A 1 191 ? 3.261 3.630 17.378 1.00 79.62 191 ARG A O 1
ATOM 1550 N N . GLU A 1 192 ? 4.428 5.021 16.082 1.00 82.00 192 GLU A N 1
ATOM 1551 C CA . GLU A 1 192 ? 3.808 6.232 16.624 1.00 82.00 192 GLU A CA 1
ATOM 1552 C C . GLU A 1 192 ? 2.302 6.282 16.348 1.00 82.00 192 GLU A C 1
ATOM 1554 O O . GLU A 1 192 ? 1.526 6.626 17.245 1.00 82.00 192 GLU A O 1
ATOM 1559 N N . CYS A 1 193 ? 1.880 5.912 15.136 1.00 75.38 193 CYS A N 1
ATOM 1560 C CA . CYS A 1 193 ? 0.468 5.806 14.769 1.00 75.38 193 CYS A CA 1
ATOM 1561 C C . CYS A 1 193 ? -0.255 4.772 15.649 1.00 75.38 193 CYS A C 1
ATOM 1563 O O . CYS A 1 193 ? -1.292 5.065 16.247 1.00 75.38 193 CYS A O 1
ATOM 1565 N N . LEU A 1 194 ? 0.362 3.606 15.845 1.00 76.69 194 LEU A N 1
ATOM 1566 C CA . LEU A 1 194 ? -0.143 2.551 16.720 1.00 76.69 194 LEU A CA 1
ATOM 1567 C C . LEU A 1 194 ? -0.256 3.005 18.181 1.00 76.69 194 LEU A C 1
ATOM 1569 O O . LEU A 1 194 ? -1.244 2.697 18.843 1.00 76.69 194 LEU A O 1
ATOM 1573 N N . ARG A 1 195 ? 0.712 3.792 18.670 1.00 77.12 195 ARG A N 1
ATOM 1574 C CA . ARG A 1 195 ? 0.697 4.360 20.027 1.00 77.12 195 ARG A CA 1
ATOM 1575 C C . ARG A 1 195 ? -0.508 5.263 20.248 1.00 77.12 195 ARG A C 1
ATOM 1577 O O . ARG A 1 195 ? -1.085 5.243 21.329 1.00 77.12 195 ARG A O 1
ATOM 1584 N N . LYS A 1 196 ? -0.857 6.070 19.242 1.00 76.56 196 LYS A N 1
ATOM 1585 C CA . LYS A 1 196 ? -2.017 6.970 19.290 1.00 76.56 196 LYS A CA 1
ATOM 1586 C C . LYS A 1 196 ? -3.327 6.188 19.258 1.00 76.56 196 LYS A C 1
ATOM 1588 O O . LYS A 1 196 ? -4.260 6.560 19.956 1.00 76.56 196 LYS A O 1
ATOM 1593 N N . LEU A 1 197 ? -3.379 5.113 18.470 1.00 73.19 197 LEU A N 1
ATOM 1594 C CA . LEU A 1 197 ? -4.578 4.296 18.309 1.00 73.19 197 LEU A CA 1
ATOM 1595 C C . LEU A 1 197 ? -4.865 3.425 19.537 1.00 73.19 197 LEU A C 1
ATOM 1597 O O . LEU A 1 197 ? -6.002 3.339 19.991 1.00 73.19 197 LEU A O 1
ATOM 1601 N N . ASN A 1 198 ? -3.841 2.755 20.067 1.00 74.81 198 ASN A N 1
ATOM 1602 C CA . ASN A 1 198 ? -3.967 1.906 21.241 1.00 74.81 198 ASN A CA 1
ATOM 1603 C C . ASN A 1 198 ? -2.630 1.836 22.005 1.00 74.81 198 ASN A C 1
ATOM 1605 O O . ASN A 1 198 ? -1.778 0.997 21.690 1.00 74.81 198 ASN A O 1
ATOM 1609 N N . PRO A 1 199 ? -2.450 2.667 23.048 1.00 73.12 199 PRO A N 1
ATOM 1610 C CA . PRO A 1 199 ? -1.228 2.693 23.850 1.00 73.12 199 PRO A CA 1
ATOM 1611 C C . PRO A 1 199 ? -0.853 1.336 24.464 1.00 73.12 199 PRO A C 1
ATOM 1613 O O . PRO A 1 199 ? 0.330 1.040 24.616 1.00 73.12 199 PRO A O 1
ATOM 1616 N N . LEU A 1 200 ? -1.843 0.494 24.782 1.00 70.19 200 LEU A N 1
ATOM 1617 C CA . LEU A 1 200 ? -1.628 -0.833 25.370 1.00 70.19 200 LEU A CA 1
ATOM 1618 C C . LEU A 1 200 ? -1.160 -1.858 24.334 1.00 70.19 200 LEU A C 1
ATOM 1620 O O . LEU A 1 200 ? -0.495 -2.835 24.677 1.00 70.19 200 LEU A O 1
ATOM 1624 N N . PHE A 1 201 ? -1.476 -1.647 23.057 1.00 68.62 201 PHE A N 1
ATOM 1625 C CA . PHE A 1 201 ? -1.098 -2.573 21.996 1.00 68.62 201 PHE A CA 1
ATOM 1626 C C . PHE A 1 201 ? 0.417 -2.593 21.761 1.00 68.62 201 PHE A C 1
ATOM 1628 O O . PHE A 1 201 ? 0.961 -3.642 21.432 1.00 68.62 201 PHE A O 1
ATOM 1635 N N . ILE A 1 202 ? 1.125 -1.484 22.008 1.00 65.00 202 ILE A N 1
ATOM 1636 C CA . ILE A 1 202 ? 2.589 -1.435 21.872 1.00 65.00 202 ILE A CA 1
ATOM 1637 C C . ILE A 1 202 ? 3.280 -2.404 22.828 1.00 65.00 202 ILE A C 1
ATOM 1639 O O . ILE A 1 202 ? 4.180 -3.124 22.405 1.00 65.00 202 ILE A O 1
ATOM 1643 N N . SER A 1 203 ? 2.835 -2.484 24.083 1.00 65.56 203 SER A N 1
ATOM 1644 C CA . SER A 1 203 ? 3.390 -3.453 25.035 1.00 65.56 203 SER A CA 1
ATOM 1645 C C . SER A 1 203 ? 3.230 -4.897 24.555 1.00 65.56 203 SER A C 1
ATOM 1647 O O . SER A 1 203 ? 4.125 -5.709 24.766 1.00 65.56 203 SER A O 1
ATOM 1649 N N . TYR A 1 204 ? 2.137 -5.219 23.857 1.00 64.25 204 TYR A N 1
ATOM 1650 C CA . TYR A 1 204 ? 1.960 -6.541 23.255 1.00 64.25 204 TYR A CA 1
ATOM 1651 C C . TYR A 1 204 ? 2.807 -6.717 21.991 1.00 64.25 204 TYR A C 1
ATOM 1653 O O . TYR A 1 204 ? 3.461 -7.742 21.852 1.00 64.25 204 TYR A O 1
ATOM 1661 N N . ALA A 1 205 ? 2.855 -5.722 21.104 1.00 62.31 205 ALA A N 1
ATOM 1662 C CA . ALA A 1 205 ? 3.628 -5.779 19.864 1.00 62.31 205 ALA A CA 1
ATOM 1663 C C . ALA A 1 205 ? 5.142 -5.920 20.112 1.00 62.31 205 ALA A C 1
ATOM 1665 O O . ALA A 1 205 ? 5.795 -6.691 19.419 1.00 62.31 205 ALA A O 1
ATOM 1666 N N . ILE A 1 206 ? 5.686 -5.250 21.136 1.00 62.78 206 ILE A N 1
ATOM 1667 C CA . ILE A 1 206 ? 7.089 -5.404 21.559 1.00 62.78 206 ILE A CA 1
ATOM 1668 C C . ILE A 1 206 ? 7.358 -6.833 22.051 1.00 62.78 206 ILE A C 1
ATOM 1670 O O . ILE A 1 206 ? 8.398 -7.401 21.736 1.00 62.78 206 ILE A O 1
ATOM 1674 N N . ASN A 1 207 ? 6.406 -7.453 22.758 1.00 58.94 207 ASN A N 1
ATOM 1675 C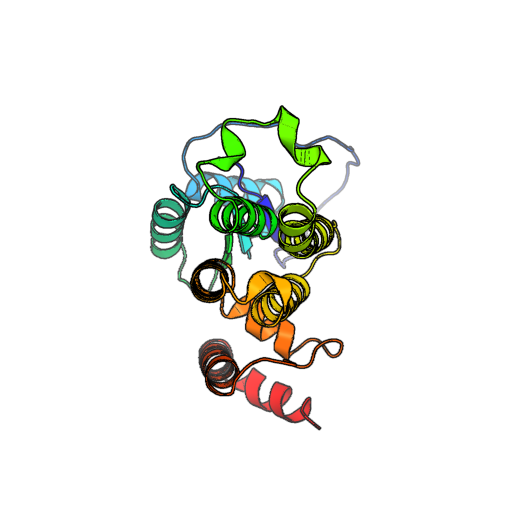 CA . ASN A 1 207 ? 6.537 -8.851 23.185 1.00 58.94 207 ASN A CA 1
ATOM 1676 C C . ASN A 1 207 ? 6.518 -9.848 22.010 1.00 58.94 207 ASN A C 1
ATOM 1678 O O . ASN A 1 207 ? 6.997 -10.966 22.172 1.00 58.94 207 ASN A O 1
ATOM 1682 N N . PHE A 1 208 ? 5.989 -9.462 20.843 1.00 56.09 208 PHE A N 1
ATOM 1683 C CA . PHE A 1 208 ? 6.024 -10.266 19.614 1.00 56.09 208 PHE A CA 1
ATOM 1684 C C . PHE A 1 208 ? 7.310 -10.073 18.784 1.00 56.09 208 PHE A C 1
ATOM 1686 O O . PHE A 1 208 ? 7.531 -10.838 17.846 1.00 56.09 208 PHE A O 1
ATOM 1693 N N . GLU A 1 209 ? 8.168 -9.096 19.112 1.00 54.88 209 GLU A N 1
ATOM 1694 C CA . GLU A 1 209 ? 9.483 -8.887 18.472 1.00 54.88 209 GLU A CA 1
ATOM 1695 C C . GLU A 1 209 ? 10.626 -9.722 19.119 1.00 54.88 209 GLU A C 1
ATOM 1697 O O . GLU A 1 209 ? 11.797 -9.438 18.863 1.00 54.88 209 GLU A O 1
ATOM 1702 N N . MET A 1 210 ? 10.319 -10.778 19.897 1.00 41.38 210 MET A N 1
ATOM 1703 C CA . MET A 1 210 ? 11.294 -11.780 20.389 1.00 41.38 210 MET A CA 1
ATOM 1704 C C . MET A 1 210 ? 11.188 -13.124 19.662 1.00 41.38 210 MET A C 1
ATOM 1706 O O . MET A 1 210 ? 10.072 -13.689 19.604 1.00 41.38 210 MET A O 1
#

Organism: NCBI:txid2747483

InterPro domains:
  IPR012337 Ribonuclease H-like superfamily [SSF53098] (48-185)

Radius of gyration: 20.25 Å; chains: 1; bounding box: 52×34×59 Å

Foldseek 3Di:
DDKDQPDWAADDDDDDDDDDDDDDDDDDDDDPADVVVQVVVCVVVVTARAEIEDQDVPCLVVNVVVCVVVDPPLRYHYAYQLLNLLVVLLVVLDDPVPVVCPPCVVPDPLNCVLCVLSVVLNVQSPDPPDDLQSSLVSLLCLLVPPSCVVVNVVSVVSCVRHRDLVSQLCQCQDPVRVNPSDDPVSVVVSVVVVCVNPVVVNVVSVVVVD

Sequence (210 aa):
MKVHVSHCAKKSSSQCAEENQSSDSMVDEEVDQPPVKIQCLEEKYDCQVKSIESDYAKNMEKMWHELEQKFETSTLITYGCGAHWLNLLGKDVTSSSFMKHVVDIHNERPYQRQLKPVASALAHLESDSATFADACHVWCKLLNHNELKPHSAVVKKRFEQAILDWHILAYLLLSKYRGENLNYEQKERTRECLRKLNPLFISYAINFEM